Protein AF-A0A973PUQ8-F1 (afdb_monomer_lite)

Sequence (226 aa):
MTGQEMAELQPLTTFVVDVRPQVRRTTFDVRPAPAAPPVAQLVKHRPLNRPASYELFTGPGLAVPAGRLSESGALDADGRPVGVVNLTGGKYEDARVNPLNGAFHTYTESNPTRWHVVQPGLPRLAGRPASRASRMAYNKVTDVLGKVGYDIKGTWLGAMAFTYGAPGCDGFTVSLGRRGRFDVTVHDSRVDRRLVLACVTAVAHTELDSIRAEGVSMLTFGGGRR

Foldseek 3Di:
DPPDFCVVPLPQQKWKWAWDFDQQKIKTFIGSDPPGHGQKMWIDRGGLQDFAKTFIFGDDVSPHTQWIAALFATAGPVRHGQWTKQAAPDDRVQQDQDPVGRHRDDDQDLQQQRMWIDGPPDPIWGKDWDDPLSCVQDDPVCVVCVVVPDRPNQVRPDWTKIATADVVARAWMWIQDPNLMIIIGGPGSPDGVRSVVSNSSNNCNSPVVSNVVVVVVVVVVVPDDD

pLDDT: mean 80.98, std 17.79, range [33.38, 98.5]

Structure (mmCIF, N/CA/C/O backbone):
data_AF-A0A973PUQ8-F1
#
_entry.id   AF-A0A973PUQ8-F1
#
loop_
_atom_site.group_PDB
_atom_site.id
_atom_site.type_symbol
_atom_site.label_atom_id
_atom_site.label_alt_id
_atom_site.label_comp_id
_atom_site.label_asym_id
_atom_site.label_entity_id
_atom_site.label_seq_id
_atom_site.pdbx_PDB_ins_code
_atom_site.Cartn_x
_atom_site.Cartn_y
_atom_site.Cartn_z
_atom_site.occupancy
_atom_site.B_iso_or_equiv
_atom_site.auth_seq_id
_atom_site.auth_comp_id
_atom_site.auth_asym_id
_atom_site.auth_atom_id
_atom_site.pdbx_PDB_model_num
ATOM 1 N N . MET A 1 1 ? -13.002 -5.382 22.138 1.00 42.53 1 MET A N 1
ATOM 2 C CA . MET A 1 1 ? -13.458 -4.074 21.616 1.00 42.53 1 MET A CA 1
ATOM 3 C C . MET A 1 1 ? -12.934 -3.898 20.185 1.00 42.53 1 MET A C 1
ATOM 5 O O . MET A 1 1 ? -12.059 -3.087 19.961 1.00 42.53 1 MET A O 1
ATOM 9 N N . THR A 1 2 ? -13.411 -4.682 19.213 1.00 47.00 2 THR A N 1
ATOM 10 C CA . THR A 1 2 ? -12.632 -5.023 17.995 1.00 47.00 2 THR A CA 1
ATOM 11 C C . THR A 1 2 ? -13.131 -4.420 16.667 1.00 47.00 2 THR A C 1
ATOM 13 O O . THR A 1 2 ? -12.675 -4.832 15.609 1.00 47.00 2 THR A O 1
ATOM 16 N N . GLY A 1 3 ? -14.066 -3.460 16.677 1.00 52.94 3 GLY A N 1
ATOM 17 C CA . GLY A 1 3 ? -14.721 -2.985 15.440 1.00 52.94 3 GLY A CA 1
ATOM 18 C C . GLY A 1 3 ? -14.447 -1.540 15.005 1.00 52.94 3 GLY A C 1
ATOM 19 O O . GLY A 1 3 ? -14.652 -1.220 13.838 1.00 52.94 3 GLY A O 1
ATOM 20 N N . GLN A 1 4 ? -14.014 -0.652 15.906 1.00 59.06 4 GLN A N 1
ATOM 21 C CA . GLN A 1 4 ? -13.949 0.790 15.603 1.00 59.06 4 GLN A CA 1
ATOM 22 C C . GLN A 1 4 ? -12.630 1.249 14.969 1.00 59.06 4 GLN A C 1
ATOM 24 O O . GLN A 1 4 ? -12.613 2.269 14.290 1.00 59.06 4 GLN A O 1
ATOM 29 N N . GLU A 1 5 ? -11.540 0.500 15.129 1.00 68.88 5 GLU A N 1
ATOM 30 C CA . GLU A 1 5 ? -10.191 0.964 14.761 1.00 68.88 5 GLU A CA 1
ATOM 31 C C . GLU A 1 5 ? -9.986 1.110 13.244 1.00 68.88 5 GLU A C 1
ATOM 33 O O . GLU A 1 5 ? -9.241 1.972 12.788 1.00 68.88 5 GLU A O 1
ATOM 38 N N . MET A 1 6 ? -10.683 0.306 12.440 1.00 81.88 6 MET A N 1
ATOM 39 C CA . MET A 1 6 ? -10.568 0.300 10.974 1.00 81.88 6 MET A CA 1
ATOM 40 C C . MET A 1 6 ? -11.810 0.861 10.268 1.00 81.88 6 MET A C 1
ATOM 42 O O . MET A 1 6 ? -11.897 0.788 9.040 1.00 81.88 6 MET A O 1
ATOM 46 N N . ALA A 1 7 ? -12.763 1.422 11.022 1.00 77.88 7 ALA A N 1
ATOM 47 C CA . ALA A 1 7 ? -14.090 1.792 10.526 1.00 77.88 7 ALA A CA 1
ATOM 48 C C . ALA A 1 7 ? -14.054 2.837 9.398 1.00 77.88 7 ALA A C 1
ATOM 50 O O . ALA A 1 7 ? -14.888 2.791 8.501 1.00 77.88 7 ALA A O 1
ATOM 51 N N . GLU A 1 8 ? -13.072 3.740 9.407 1.00 82.06 8 GLU A N 1
ATOM 52 C CA . GLU A 1 8 ? -12.936 4.784 8.381 1.00 82.06 8 GLU A CA 1
ATOM 53 C C . GLU A 1 8 ? -12.045 4.363 7.207 1.00 82.06 8 GLU A C 1
ATOM 55 O O . GLU A 1 8 ? -12.265 4.788 6.075 1.00 82.06 8 GLU A O 1
ATOM 60 N N . LEU A 1 9 ? -11.043 3.516 7.457 1.00 89.62 9 LEU A N 1
ATOM 61 C CA . LEU A 1 9 ? -10.050 3.138 6.453 1.00 89.62 9 LEU A CA 1
ATOM 62 C C . LEU A 1 9 ? -10.523 1.962 5.590 1.00 89.62 9 LEU A C 1
ATOM 64 O O . LEU A 1 9 ? -10.351 1.982 4.372 1.00 89.62 9 LEU A O 1
ATOM 68 N N . GLN A 1 10 ? -11.124 0.936 6.196 1.00 93.38 10 GLN A N 1
ATOM 69 C CA . GLN A 1 10 ? -11.502 -0.283 5.480 1.00 93.38 10 GLN A CA 1
ATOM 70 C C . GLN A 1 10 ? -12.558 -0.066 4.377 1.00 93.38 10 GLN A C 1
ATOM 72 O O . GLN A 1 10 ? -12.448 -0.718 3.339 1.00 93.38 10 GLN A O 1
ATOM 77 N N . PRO A 1 11 ? -13.544 0.842 4.517 1.00 94.56 11 PRO A N 1
ATOM 78 C CA . PRO A 1 11 ? -14.514 1.100 3.452 1.00 94.56 11 PRO A CA 1
ATOM 79 C C . PRO A 1 11 ? -13.944 1.831 2.228 1.00 94.56 11 PRO A C 1
ATOM 81 O O . PRO A 1 11 ? -14.594 1.847 1.184 1.00 94.56 11 PRO A O 1
ATOM 84 N N . LEU A 1 12 ? -12.753 2.442 2.315 1.00 96.06 12 LEU A N 1
ATOM 85 C CA . LEU A 1 12 ? -12.206 3.237 1.212 1.00 96.06 12 LEU A CA 1
ATOM 86 C C . LEU A 1 12 ? -11.877 2.353 0.011 1.00 96.06 12 LEU A C 1
ATOM 88 O O . LEU A 1 12 ? -10.990 1.499 0.074 1.00 96.06 12 LEU A O 1
ATOM 92 N N . THR A 1 13 ? -12.571 2.557 -1.103 1.00 97.44 13 THR A N 1
ATOM 93 C CA . THR A 1 13 ? -12.280 1.898 -2.386 1.00 97.44 13 THR A CA 1
ATOM 94 C C . THR A 1 13 ? -11.336 2.719 -3.249 1.00 97.44 13 THR A C 1
ATOM 96 O O . THR A 1 13 ? -10.569 2.145 -4.007 1.00 97.44 13 THR A O 1
ATOM 99 N N . THR A 1 14 ? -11.317 4.038 -3.084 1.00 97.88 14 THR A N 1
ATOM 100 C CA . THR A 1 14 ? -10.355 4.932 -3.733 1.00 97.88 14 THR A CA 1
ATOM 101 C C . THR A 1 14 ? -9.821 5.906 -2.700 1.00 97.88 14 THR A C 1
ATOM 103 O O . THR A 1 14 ? -10.593 6.472 -1.928 1.00 97.88 14 THR A O 1
ATOM 106 N N . PHE A 1 15 ? -8.505 6.081 -2.659 1.00 98.12 15 PHE A N 1
ATOM 107 C CA . PHE A 1 15 ? -7.857 7.005 -1.735 1.00 98.12 15 PHE A CA 1
ATOM 108 C C . PHE A 1 15 ? -6.471 7.411 -2.231 1.00 98.12 15 PHE A C 1
ATOM 110 O O . PHE A 1 15 ? -5.885 6.791 -3.118 1.00 98.12 15 PHE A O 1
ATOM 117 N N . VAL A 1 16 ? -5.948 8.471 -1.630 1.00 97.38 16 VAL A N 1
ATOM 118 C CA . VAL A 1 16 ? -4.630 9.031 -1.909 1.00 97.38 16 VAL A CA 1
ATOM 119 C C . VAL A 1 16 ? -3.735 8.818 -0.700 1.00 97.38 16 VAL A C 1
ATOM 121 O O . VAL A 1 16 ? -4.177 8.978 0.438 1.00 97.38 16 VAL A O 1
ATOM 124 N N . VAL A 1 17 ? -2.468 8.498 -0.941 1.00 97.69 17 VAL A N 1
ATOM 125 C CA . VAL A 1 17 ? -1.437 8.418 0.091 1.00 97.69 17 VAL A CA 1
ATOM 126 C C . VAL A 1 17 ? -0.327 9.411 -0.237 1.00 97.69 17 VAL A C 1
ATOM 128 O O . VAL A 1 17 ? 0.398 9.247 -1.216 1.00 97.69 17 VAL A O 1
ATOM 131 N N . ASP A 1 18 ? -0.191 10.460 0.571 1.00 95.62 18 ASP A N 1
ATOM 132 C CA . ASP A 1 18 ? 0.875 11.455 0.425 1.00 95.62 18 ASP A CA 1
ATOM 133 C C . ASP A 1 18 ? 2.067 11.073 1.323 1.00 95.62 18 ASP A C 1
ATOM 135 O O . ASP A 1 18 ? 1.935 11.028 2.550 1.00 95.62 18 ASP A O 1
ATOM 139 N N . VAL A 1 19 ? 3.247 10.832 0.739 1.00 94.31 19 VAL A N 1
ATOM 140 C CA . VAL A 1 19 ? 4.472 10.540 1.504 1.00 94.31 19 VAL A CA 1
ATOM 141 C C . VAL A 1 19 ? 5.169 11.832 1.909 1.00 94.31 19 VAL A C 1
ATOM 143 O O . VAL A 1 19 ? 5.521 12.670 1.078 1.00 94.31 19 VAL A O 1
ATOM 146 N N . ARG A 1 20 ? 5.423 11.981 3.209 1.00 92.38 20 ARG A N 1
ATOM 147 C CA . ARG A 1 20 ? 6.100 13.134 3.809 1.00 92.38 20 ARG A CA 1
ATOM 148 C C . ARG A 1 20 ? 7.385 12.678 4.498 1.00 92.38 20 ARG A C 1
ATOM 150 O O . ARG A 1 20 ? 7.392 12.378 5.696 1.00 92.38 20 ARG A O 1
ATOM 157 N N . PRO A 1 21 ? 8.492 12.596 3.749 1.00 85.88 21 PRO A N 1
ATOM 158 C CA . PRO A 1 21 ? 9.781 12.250 4.318 1.00 85.88 21 PRO A CA 1
ATOM 159 C C . PRO A 1 21 ? 10.380 13.450 5.063 1.00 85.88 21 PRO A C 1
ATOM 161 O O . PRO A 1 21 ? 10.489 14.547 4.521 1.00 85.88 21 PRO A O 1
ATOM 164 N N . GLN A 1 22 ? 10.826 13.224 6.292 1.00 87.56 22 GLN A N 1
ATOM 165 C CA . GLN A 1 22 ? 11.557 14.173 7.131 1.00 87.56 22 GLN A CA 1
ATOM 166 C C . GLN A 1 22 ? 12.895 13.547 7.555 1.00 87.56 22 GLN A C 1
ATOM 168 O O . GLN A 1 22 ? 13.106 12.339 7.439 1.00 87.56 22 GLN A O 1
ATOM 173 N N . VAL A 1 23 ? 13.813 14.359 8.084 1.00 83.31 23 VAL A N 1
ATOM 174 C CA . VAL A 1 23 ? 15.182 13.920 8.428 1.00 83.31 23 VAL A CA 1
ATOM 175 C C . VAL A 1 23 ? 15.204 12.775 9.447 1.00 83.31 23 VAL A C 1
ATOM 177 O O . VAL A 1 23 ? 16.102 11.942 9.416 1.00 83.31 23 VAL A O 1
ATOM 180 N N . ARG A 1 24 ? 14.231 12.718 10.361 1.00 90.38 24 ARG A N 1
ATOM 181 C CA . ARG A 1 24 ? 14.173 11.707 11.435 1.00 90.38 24 ARG A CA 1
ATOM 182 C C . ARG A 1 24 ? 12.874 10.910 11.463 1.00 90.38 24 ARG A C 1
ATOM 184 O O . ARG A 1 24 ? 12.700 10.063 12.329 1.00 90.38 24 ARG A O 1
ATOM 191 N N . ARG A 1 25 ? 11.955 11.188 10.544 1.00 91.81 25 ARG A N 1
ATOM 192 C CA . ARG A 1 25 ? 10.604 10.633 10.549 1.00 91.81 25 ARG A CA 1
ATOM 193 C C . ARG A 1 25 ? 10.094 10.545 9.124 1.00 91.81 25 ARG A C 1
ATOM 195 O O . ARG A 1 25 ? 10.385 11.414 8.314 1.00 91.81 25 ARG A O 1
ATOM 202 N N . THR A 1 26 ? 9.301 9.536 8.826 1.00 94.31 26 THR A N 1
ATOM 203 C CA . THR A 1 26 ? 8.551 9.458 7.575 1.00 94.31 26 THR A CA 1
ATOM 204 C C . THR A 1 26 ? 7.092 9.260 7.924 1.00 94.31 26 THR A C 1
ATOM 206 O O . THR A 1 26 ? 6.779 8.391 8.741 1.00 94.31 26 THR A O 1
ATOM 209 N N . THR A 1 27 ? 6.208 10.062 7.335 1.00 96.31 27 THR A N 1
ATOM 210 C CA . THR A 1 27 ? 4.764 9.848 7.461 1.00 96.31 27 THR A CA 1
ATOM 211 C C . THR A 1 27 ? 4.117 9.599 6.112 1.00 96.31 27 THR A C 1
ATOM 213 O O . THR A 1 27 ? 4.616 10.048 5.079 1.00 96.31 27 THR A O 1
ATOM 216 N N . PHE A 1 28 ? 3.022 8.847 6.130 1.00 97.38 28 PHE A N 1
ATOM 217 C CA . PHE A 1 28 ? 2.159 8.634 4.976 1.00 97.38 28 PHE A CA 1
ATOM 218 C C . PHE A 1 28 ? 0.758 9.055 5.397 1.00 97.38 28 PHE A C 1
ATOM 220 O O . PHE A 1 28 ? 0.182 8.438 6.293 1.00 97.38 28 PHE A O 1
ATOM 227 N N . ASP A 1 29 ? 0.233 10.106 4.781 1.00 97.31 29 ASP A N 1
ATOM 228 C CA . ASP A 1 29 ? -1.105 10.610 5.080 1.00 97.31 29 ASP A CA 1
ATOM 229 C C . ASP A 1 29 ? -2.100 9.976 4.105 1.00 97.31 29 ASP A C 1
ATOM 231 O O . ASP A 1 29 ? -1.984 10.175 2.895 1.00 97.31 29 ASP A O 1
ATOM 235 N N . VAL A 1 30 ? -3.072 9.223 4.623 1.00 97.81 30 VAL A N 1
ATOM 236 C CA . VAL A 1 30 ? -4.102 8.537 3.831 1.00 97.81 30 VAL A CA 1
ATOM 237 C C . VAL A 1 30 ? -5.363 9.386 3.804 1.00 97.81 30 VAL A C 1
ATOM 239 O O . VAL A 1 30 ? -5.953 9.666 4.848 1.00 97.81 30 VAL A O 1
ATOM 242 N N . ARG A 1 31 ? -5.791 9.796 2.612 1.00 97.00 31 ARG A N 1
ATOM 243 C CA . ARG A 1 31 ? -6.936 10.688 2.405 1.00 97.00 31 ARG A CA 1
ATOM 244 C C . ARG A 1 31 ? -7.949 10.061 1.455 1.00 97.00 31 ARG A C 1
ATOM 246 O O . ARG A 1 31 ? -7.541 9.567 0.407 1.00 97.00 31 ARG A O 1
ATOM 253 N N . PRO A 1 32 ? -9.259 10.161 1.727 1.00 96.44 32 PRO A N 1
ATOM 254 C CA . PRO A 1 32 ? -10.281 9.664 0.804 1.00 96.44 32 PRO A CA 1
ATOM 255 C C . PRO A 1 32 ? -10.293 10.440 -0.525 1.00 96.44 32 PRO A C 1
ATOM 257 O O . PRO A 1 32 ? -10.695 9.911 -1.554 1.00 96.44 32 PRO A O 1
ATOM 260 N N . ALA A 1 33 ? -9.817 11.688 -0.522 1.00 94.06 33 ALA A N 1
ATOM 261 C CA . ALA A 1 33 ? -9.656 12.515 -1.713 1.00 94.06 33 ALA A CA 1
ATOM 262 C C . ALA A 1 33 ? -8.472 13.488 -1.543 1.00 94.06 33 ALA A C 1
ATOM 264 O O . ALA A 1 33 ? -8.126 13.822 -0.408 1.00 94.06 33 ALA A O 1
ATOM 265 N N . PRO A 1 34 ? -7.873 14.017 -2.630 1.00 90.81 34 PRO A N 1
ATOM 266 C CA . PRO A 1 34 ? -6.690 14.882 -2.550 1.00 90.81 34 PRO A CA 1
ATOM 267 C C . PRO A 1 34 ? -6.819 16.093 -1.610 1.00 90.81 34 PRO A C 1
ATOM 269 O O . PRO A 1 34 ? -5.839 16.471 -0.964 1.00 90.81 34 PRO A O 1
ATOM 272 N N . ALA A 1 35 ? -8.012 16.695 -1.545 1.00 92.06 35 ALA A N 1
ATOM 273 C CA . ALA A 1 35 ? -8.310 17.878 -0.735 1.00 92.06 35 ALA A CA 1
ATOM 274 C C . ALA A 1 35 ? -8.913 17.555 0.646 1.00 92.06 35 ALA A C 1
ATOM 276 O O . ALA A 1 35 ? -9.119 18.464 1.446 1.00 92.06 35 ALA A O 1
ATOM 277 N N . ALA A 1 36 ? -9.211 16.285 0.929 1.00 94.56 36 ALA A N 1
ATOM 278 C CA . ALA A 1 36 ? -9.804 15.873 2.196 1.00 94.56 36 ALA A CA 1
ATOM 279 C C . ALA A 1 36 ? -8.749 15.803 3.319 1.00 94.56 36 ALA A C 1
ATOM 281 O O . ALA A 1 36 ? -7.566 15.570 3.042 1.00 94.56 36 ALA A O 1
ATOM 282 N N . PRO A 1 37 ? -9.149 15.965 4.593 1.00 95.06 37 PRO A N 1
ATOM 283 C CA . PRO A 1 37 ? -8.269 15.654 5.713 1.00 95.06 37 PRO A CA 1
ATOM 284 C C . PRO A 1 37 ? -7.882 14.162 5.716 1.00 95.06 37 PRO A C 1
ATOM 286 O O . PRO A 1 37 ? -8.612 13.329 5.168 1.00 95.06 37 PRO A O 1
ATOM 289 N N . PRO A 1 38 ? -6.723 13.803 6.300 1.00 96.62 38 PRO A N 1
ATOM 290 C CA . PRO A 1 38 ? -6.335 12.407 6.438 1.00 96.62 38 PRO A CA 1
ATOM 291 C C . PRO A 1 38 ? -7.252 11.676 7.422 1.00 96.62 38 PRO A C 1
ATOM 293 O O . PRO A 1 38 ? -7.553 12.196 8.492 1.00 96.62 38 PRO A O 1
ATOM 296 N N . VAL A 1 39 ? -7.648 10.460 7.054 1.00 96.38 39 VAL A N 1
ATOM 297 C CA . VAL A 1 39 ? -8.441 9.535 7.890 1.00 96.38 39 VAL A CA 1
ATOM 298 C C . VAL A 1 39 ? -7.576 8.431 8.498 1.00 96.38 39 VAL A C 1
ATOM 300 O O . VAL A 1 39 ? -7.965 7.763 9.452 1.00 96.38 39 VAL A O 1
ATOM 303 N N . ALA A 1 40 ? -6.370 8.250 7.957 1.00 97.50 40 ALA A N 1
ATOM 304 C CA . ALA A 1 40 ? -5.343 7.427 8.564 1.00 97.50 40 ALA A CA 1
ATOM 305 C C . ALA A 1 40 ? -3.956 8.034 8.335 1.00 97.50 40 ALA A C 1
ATOM 307 O O . ALA A 1 40 ? -3.727 8.760 7.362 1.00 97.50 40 ALA A O 1
ATOM 308 N N . GLN A 1 41 ? -3.015 7.719 9.218 1.00 97.50 41 GLN A N 1
ATOM 309 C CA . GLN A 1 41 ? -1.620 8.110 9.073 1.00 97.50 41 GLN A CA 1
ATOM 310 C C . GLN A 1 41 ? -0.700 6.964 9.467 1.00 97.50 41 GLN A C 1
ATOM 312 O O . GLN A 1 41 ? -0.856 6.358 10.525 1.00 97.50 41 GLN A O 1
ATOM 317 N N . LEU A 1 42 ? 0.301 6.712 8.626 1.00 97.31 42 LEU A N 1
ATOM 318 C CA . LEU A 1 42 ? 1.439 5.882 8.993 1.00 97.31 42 LEU A CA 1
ATOM 319 C C . LEU A 1 42 ? 2.558 6.751 9.534 1.00 97.31 42 LEU A C 1
ATOM 321 O O . LEU A 1 42 ? 2.890 7.782 8.942 1.00 97.31 42 LEU A O 1
ATOM 325 N N . VAL A 1 43 ? 3.193 6.298 10.608 1.00 96.50 43 VAL A N 1
ATOM 326 C CA . VAL A 1 43 ? 4.328 6.971 11.229 1.00 96.50 43 VAL A CA 1
ATOM 327 C C . VAL A 1 43 ? 5.489 6.003 11.378 1.00 96.50 43 VAL A C 1
ATOM 329 O O . VAL A 1 43 ? 5.383 4.978 12.035 1.00 96.50 43 VAL A O 1
ATOM 332 N N . LYS A 1 44 ? 6.634 6.365 10.800 1.00 93.94 44 LYS A N 1
ATOM 333 C CA . LYS A 1 44 ? 7.917 5.690 11.008 1.00 93.94 44 LYS A CA 1
ATOM 334 C C . LYS A 1 44 ? 8.892 6.679 11.614 1.00 93.94 44 LYS A C 1
ATOM 336 O O . LYS A 1 44 ? 9.204 7.700 11.002 1.00 93.94 44 LYS A O 1
ATOM 341 N N . HIS A 1 45 ? 9.418 6.380 12.798 1.00 92.31 45 HIS A N 1
ATOM 342 C CA . HIS A 1 45 ? 10.382 7.227 13.523 1.00 92.31 45 HIS A CA 1
ATOM 343 C C . HIS A 1 45 ? 11.813 7.141 12.960 1.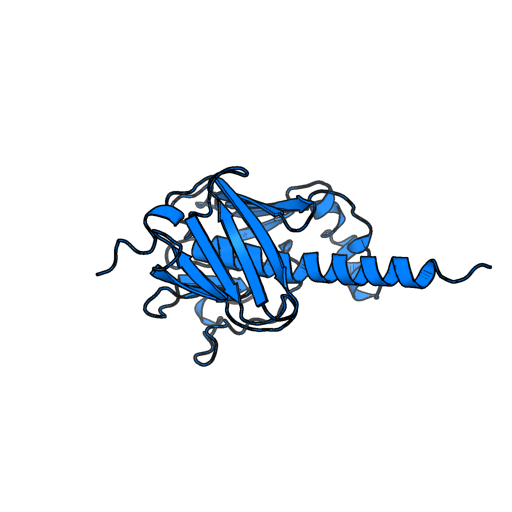00 92.31 45 HIS A C 1
ATOM 345 O O .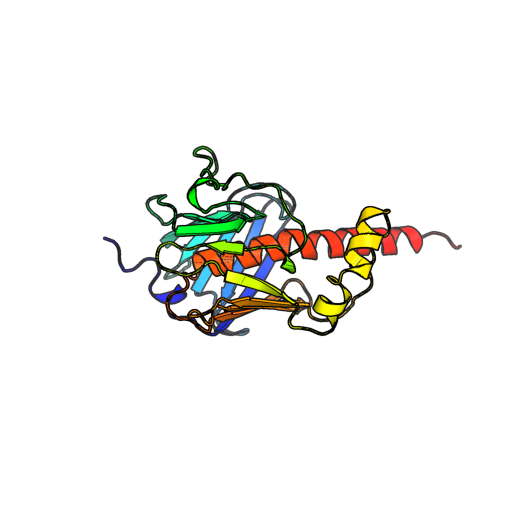 HIS A 1 45 ? 12.805 7.218 13.685 1.00 92.31 45 HIS A O 1
ATOM 351 N N . ARG A 1 46 ? 11.923 6.923 11.647 1.00 87.62 46 ARG A N 1
ATOM 352 C CA . ARG A 1 46 ? 13.164 6.816 10.886 1.00 87.62 46 ARG A CA 1
ATOM 353 C C . ARG A 1 46 ? 12.954 7.397 9.476 1.00 87.62 46 ARG A C 1
ATOM 355 O O . ARG A 1 46 ? 11.811 7.506 9.016 1.00 87.62 46 ARG A O 1
ATOM 362 N N . PRO A 1 47 ? 14.038 7.763 8.771 1.00 86.88 47 PRO A N 1
ATOM 363 C CA . PRO A 1 47 ? 13.981 8.060 7.340 1.00 86.88 47 PRO A CA 1
ATOM 364 C C . PRO A 1 47 ? 13.406 6.895 6.523 1.00 86.88 47 PRO A C 1
ATOM 366 O O . PRO A 1 47 ? 13.498 5.739 6.941 1.00 86.88 47 PRO A O 1
ATOM 369 N N . LEU A 1 48 ? 12.862 7.205 5.342 1.00 85.88 48 LEU A N 1
ATOM 370 C CA . LEU A 1 48 ? 12.228 6.237 4.437 1.00 85.88 48 LEU A CA 1
ATOM 371 C C . LEU A 1 48 ? 13.150 5.050 4.109 1.00 85.88 48 LEU A C 1
ATOM 373 O O . LEU A 1 48 ? 12.721 3.902 4.195 1.00 85.88 48 LEU A O 1
ATOM 377 N N . ASN A 1 49 ? 14.424 5.338 3.839 1.00 81.94 49 ASN A N 1
ATOM 378 C CA . ASN A 1 49 ? 15.445 4.368 3.438 1.00 81.94 49 ASN A CA 1
ATOM 379 C C . ASN A 1 49 ? 16.015 3.510 4.580 1.00 81.94 49 ASN A C 1
ATOM 381 O O . ASN A 1 49 ? 16.930 2.714 4.367 1.00 81.94 49 ASN A O 1
ATOM 385 N N . ARG A 1 50 ? 15.545 3.689 5.819 1.00 82.44 50 ARG A N 1
ATOM 386 C CA . ARG A 1 50 ? 16.009 2.901 6.968 1.00 82.44 50 ARG A CA 1
ATOM 387 C C . ARG A 1 50 ? 14.975 1.842 7.328 1.00 82.44 50 ARG A C 1
ATOM 389 O O . ARG A 1 50 ? 13.804 2.189 7.425 1.00 82.44 50 ARG A O 1
ATOM 396 N N . PRO A 1 51 ? 15.370 0.588 7.587 1.00 77.25 51 PRO A N 1
ATOM 397 C CA . PRO A 1 51 ? 14.424 -0.448 7.987 1.00 77.25 51 PRO A CA 1
ATOM 398 C C . PRO A 1 51 ? 13.827 -0.116 9.361 1.00 77.25 51 PRO A C 1
ATOM 400 O O . PRO A 1 51 ? 14.562 0.090 10.328 1.00 77.25 51 PRO A O 1
ATOM 403 N N . ALA A 1 52 ? 12.499 -0.026 9.433 1.00 82.75 52 ALA A N 1
ATOM 404 C CA . ALA A 1 52 ? 11.715 0.085 10.664 1.00 82.75 52 ALA A CA 1
ATOM 405 C C . ALA A 1 52 ? 10.227 -0.086 10.332 1.00 82.75 52 ALA A C 1
ATOM 407 O O . ALA A 1 52 ? 9.798 0.282 9.238 1.00 82.75 52 ALA A O 1
ATOM 408 N N . SER A 1 53 ? 9.448 -0.583 11.291 1.00 87.81 53 SER A N 1
ATOM 409 C CA . SER A 1 53 ? 7.993 -0.635 11.176 1.00 87.81 53 SER A CA 1
ATOM 410 C C . SER A 1 53 ? 7.372 0.765 11.185 1.00 87.81 53 SER A C 1
ATOM 412 O O . SER A 1 53 ? 7.899 1.707 11.783 1.00 87.81 53 SER A O 1
ATOM 414 N N . TYR A 1 54 ? 6.216 0.864 10.548 1.00 93.00 54 TYR A N 1
ATOM 415 C CA . TYR A 1 54 ? 5.282 1.969 10.625 1.00 93.00 54 TYR A CA 1
ATOM 416 C C . TYR A 1 54 ? 4.195 1.639 11.643 1.00 93.00 54 TYR A C 1
ATOM 418 O O . TYR A 1 54 ? 3.657 0.531 11.650 1.00 93.00 54 TYR A O 1
ATOM 426 N N . GLU A 1 55 ? 3.835 2.615 12.456 1.00 95.44 55 GLU A N 1
ATOM 427 C CA . GLU A 1 55 ? 2.629 2.586 13.276 1.00 95.44 55 GLU A CA 1
ATOM 428 C C . GLU A 1 55 ? 1.483 3.206 12.479 1.00 95.44 55 GLU A C 1
ATOM 430 O O . GLU A 1 55 ? 1.665 4.251 11.849 1.00 95.44 55 GLU A O 1
ATOM 435 N N . LEU A 1 56 ? 0.328 2.544 12.463 1.00 96.25 56 LEU A N 1
ATOM 436 C CA . LEU A 1 56 ? -0.875 3.027 11.798 1.00 96.25 56 LEU A CA 1
ATOM 437 C C . LEU A 1 56 ? -1.817 3.636 12.829 1.00 96.25 56 LEU A C 1
ATOM 439 O O . LEU A 1 56 ? -2.206 2.965 13.784 1.00 96.25 56 LEU A O 1
ATOM 443 N N . PHE A 1 57 ? -2.238 4.869 12.573 1.00 96.44 57 PHE A N 1
ATOM 444 C CA . PHE A 1 57 ? -3.219 5.582 13.378 1.00 96.44 57 PHE A CA 1
ATOM 445 C C . PHE A 1 57 ? -4.447 5.969 12.551 1.00 96.44 57 PHE A C 1
ATOM 447 O O . PHE A 1 57 ? -4.314 6.318 11.375 1.00 96.44 57 PHE A O 1
ATOM 454 N N . THR A 1 58 ? -5.627 5.929 13.167 1.00 95.56 58 THR A N 1
ATOM 455 C CA . THR A 1 58 ? -6.939 6.258 12.583 1.00 95.56 58 THR A CA 1
ATOM 456 C C . THR A 1 58 ? -7.800 7.058 13.571 1.00 95.56 58 THR A C 1
ATOM 458 O O . THR A 1 58 ? -7.369 7.390 14.683 1.00 95.56 58 THR A O 1
ATOM 461 N N . GLY A 1 59 ? -9.027 7.387 13.156 1.00 90.44 59 GLY A N 1
ATOM 462 C CA . GLY A 1 59 ? -10.040 8.021 13.994 1.00 90.44 59 GLY A CA 1
ATOM 463 C C . GLY A 1 59 ? -9.807 9.520 14.211 1.00 90.44 59 GLY A C 1
ATOM 464 O O . GLY A 1 59 ? -8.893 10.112 13.624 1.00 90.44 59 GLY A O 1
ATOM 465 N N . PRO A 1 60 ? -10.624 10.162 15.067 1.00 87.50 60 PRO A N 1
ATOM 466 C CA . PRO A 1 60 ? -10.548 11.598 15.312 1.00 87.50 60 PRO A CA 1
ATOM 467 C C . PRO A 1 60 ? -9.147 12.028 15.751 1.00 87.50 60 PRO A C 1
ATOM 469 O O . PRO A 1 60 ? -8.593 11.514 16.721 1.00 87.50 60 PRO A O 1
ATOM 472 N N . GLY A 1 61 ? -8.561 12.970 15.010 1.00 91.38 61 GLY A N 1
ATOM 4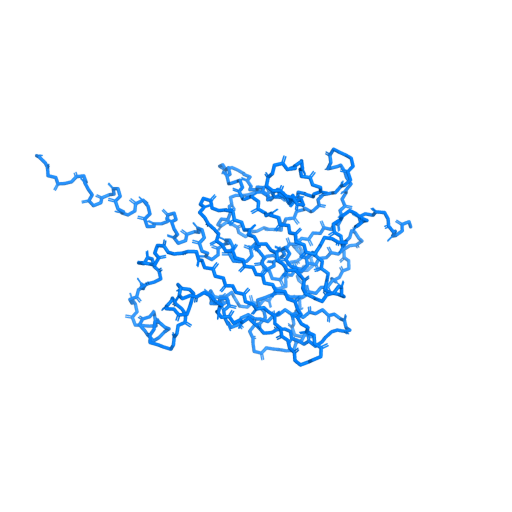73 C CA . GLY A 1 61 ? -7.211 13.464 15.279 1.00 91.38 61 GLY A CA 1
ATOM 474 C C . GLY A 1 61 ? -6.092 12.439 15.064 1.00 91.38 61 GLY A C 1
ATOM 475 O O . GLY A 1 61 ? -4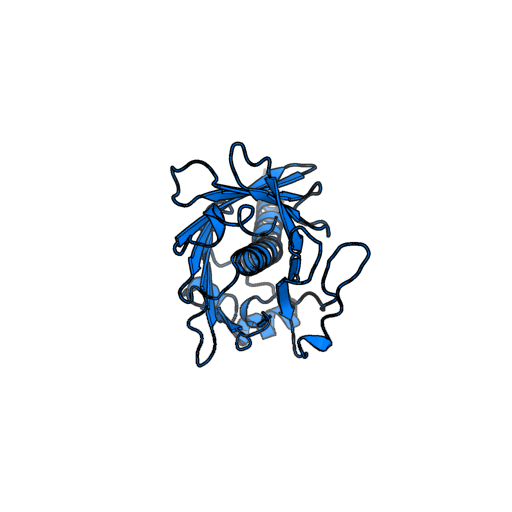.968 12.718 15.470 1.00 91.38 61 GLY A O 1
ATOM 476 N N . LEU A 1 62 ? -6.372 11.293 14.426 1.00 94.50 62 LEU A N 1
ATOM 477 C CA . LEU A 1 62 ? -5.409 10.210 14.193 1.00 94.50 62 LEU A CA 1
ATOM 478 C C . LEU A 1 62 ? -4.793 9.693 15.502 1.00 94.50 62 LEU A C 1
ATOM 480 O O . LEU A 1 62 ? -3.585 9.486 15.597 1.00 94.50 62 LEU A O 1
ATOM 484 N N . ALA A 1 63 ? -5.624 9.542 16.533 1.00 93.06 63 ALA A N 1
ATOM 485 C CA . ALA A 1 63 ? -5.183 9.176 17.877 1.00 93.06 63 ALA A CA 1
ATOM 486 C C . ALA A 1 63 ? -5.349 7.683 18.199 1.00 93.06 63 ALA A C 1
ATOM 488 O O . ALA A 1 63 ? -4.816 7.219 19.205 1.00 93.06 63 ALA A O 1
ATOM 489 N N . VAL A 1 64 ? -6.086 6.928 17.379 1.00 93.75 64 VAL A N 1
ATOM 490 C CA . VAL A 1 64 ? -6.396 5.518 17.646 1.00 93.75 64 VAL A CA 1
ATOM 491 C C . VAL A 1 64 ? -5.384 4.628 16.924 1.00 93.75 64 VAL A C 1
ATOM 493 O O . VAL A 1 64 ? -5.325 4.673 15.696 1.00 93.75 64 VAL A O 1
ATOM 496 N N . PRO A 1 65 ? -4.583 3.812 17.631 1.00 93.69 65 PRO A N 1
ATOM 497 C CA . PRO A 1 65 ? -3.730 2.819 16.989 1.00 93.69 65 PRO A CA 1
ATOM 498 C C . PRO A 1 65 ? -4.586 1.770 16.270 1.00 93.69 65 PRO A C 1
ATOM 500 O O . PRO A 1 65 ? -5.495 1.202 16.864 1.00 93.69 65 PRO A O 1
ATOM 503 N N . ALA A 1 66 ? -4.287 1.493 15.003 1.00 94.19 66 ALA A N 1
ATOM 504 C CA . ALA A 1 66 ? -5.028 0.526 14.181 1.00 94.19 66 ALA A CA 1
ATOM 505 C C . ALA A 1 66 ? -4.146 -0.606 13.622 1.00 94.19 66 ALA A C 1
ATOM 507 O O . ALA A 1 66 ? -4.591 -1.442 12.826 1.00 94.19 66 ALA A O 1
ATOM 508 N N . GLY A 1 67 ? -2.878 -0.639 14.036 1.00 93.12 67 GLY A N 1
ATOM 509 C CA . GLY A 1 67 ? -1.946 -1.715 13.734 1.00 93.12 67 GLY A CA 1
ATOM 510 C C . GLY A 1 67 ? -0.530 -1.231 13.467 1.00 93.12 67 GLY A C 1
ATOM 511 O O . GLY A 1 67 ? -0.170 -0.073 13.693 1.00 93.12 67 GLY A O 1
ATOM 512 N N . ARG A 1 68 ? 0.291 -2.149 12.967 1.00 92.88 68 ARG A N 1
ATOM 513 C CA . ARG A 1 68 ? 1.668 -1.882 12.546 1.00 92.88 68 ARG A CA 1
ATOM 514 C C . ARG A 1 68 ? 1.898 -2.495 11.181 1.00 92.88 68 ARG A C 1
ATOM 516 O O . ARG A 1 68 ? 1.354 -3.551 10.881 1.00 92.88 68 ARG A O 1
ATOM 523 N N . LEU A 1 69 ? 2.717 -1.868 10.355 1.00 90.94 69 LEU A N 1
ATOM 524 C CA . LEU A 1 69 ? 3.087 -2.436 9.064 1.00 90.94 69 LEU A CA 1
ATOM 525 C C . LEU A 1 69 ? 4.556 -2.215 8.745 1.00 90.94 69 LEU A C 1
ATOM 527 O O . LEU A 1 69 ? 5.227 -1.373 9.331 1.00 90.94 69 LEU A O 1
ATOM 531 N N . SER A 1 70 ? 5.061 -2.986 7.803 1.00 87.69 70 SER A N 1
ATOM 532 C CA . SER A 1 70 ? 6.386 -2.836 7.214 1.00 87.69 70 SER A CA 1
ATOM 533 C C . SER A 1 70 ? 6.269 -3.021 5.707 1.00 87.69 70 SER A C 1
ATOM 535 O O . SER A 1 70 ? 5.200 -3.338 5.188 1.00 87.69 70 SER A O 1
ATOM 537 N N . GLU A 1 71 ? 7.375 -2.856 4.997 1.00 85.56 71 GLU A N 1
ATOM 538 C CA . GLU A 1 71 ? 7.462 -3.114 3.562 1.00 85.56 71 GLU A CA 1
ATOM 539 C C . GLU A 1 71 ? 7.196 -4.598 3.210 1.00 85.56 71 GLU A C 1
ATOM 541 O O . GLU A 1 71 ? 7.030 -4.936 2.039 1.00 85.56 71 GLU A O 1
ATOM 546 N N . SER A 1 72 ? 7.134 -5.495 4.203 1.00 83.56 72 SER A N 1
ATOM 547 C CA . SER A 1 72 ? 6.879 -6.926 4.009 1.00 83.56 72 SER A CA 1
ATOM 548 C C . SER A 1 72 ? 5.549 -7.433 4.574 1.00 83.56 72 SER A C 1
ATOM 550 O O . SER A 1 72 ? 5.248 -8.617 4.444 1.00 83.56 72 SER A O 1
ATOM 552 N N . GLY A 1 73 ? 4.703 -6.579 5.157 1.00 87.75 73 GLY A N 1
ATOM 553 C CA . GLY A 1 73 ? 3.358 -6.987 5.584 1.00 87.75 73 GLY A CA 1
ATOM 554 C C . GLY A 1 73 ? 2.759 -6.131 6.693 1.00 87.75 73 GLY A C 1
ATOM 555 O O . GLY A 1 73 ? 3.267 -5.054 7.003 1.00 87.75 73 GLY A O 1
ATOM 556 N N . ALA A 1 74 ? 1.666 -6.612 7.289 1.00 90.25 74 ALA A N 1
ATOM 557 C CA . ALA A 1 74 ? 0.914 -5.877 8.305 1.00 90.25 74 ALA A CA 1
ATOM 558 C C . ALA A 1 74 ? 0.458 -6.749 9.485 1.00 90.25 74 ALA A C 1
ATOM 560 O O . ALA A 1 74 ? 0.177 -7.942 9.340 1.00 90.25 74 ALA A O 1
ATOM 561 N N . LEU A 1 75 ? 0.344 -6.103 10.643 1.00 89.88 75 LEU A N 1
ATOM 562 C CA . LEU A 1 75 ? -0.217 -6.600 11.892 1.00 89.88 75 LEU A CA 1
ATOM 563 C C . LEU A 1 75 ? -1.429 -5.741 12.287 1.00 89.88 75 LEU A C 1
ATOM 565 O O . LEU A 1 75 ? -1.445 -4.533 12.030 1.00 89.88 75 LEU A O 1
ATOM 569 N N . ASP A 1 76 ? -2.417 -6.346 12.941 1.00 91.06 76 ASP A N 1
ATOM 570 C CA . ASP A 1 76 ? -3.529 -5.623 13.558 1.00 91.06 76 ASP A CA 1
ATOM 571 C C . ASP A 1 76 ? -3.104 -4.918 14.863 1.00 91.06 76 ASP A C 1
ATOM 573 O O . ASP A 1 76 ? -1.931 -4.953 15.253 1.00 91.06 76 ASP A O 1
ATOM 577 N N . ALA A 1 77 ? -4.039 -4.220 15.516 1.00 90.81 77 ALA A N 1
ATOM 578 C CA . ALA A 1 77 ? -3.771 -3.499 16.762 1.00 90.81 77 ALA A CA 1
ATOM 579 C C . ALA A 1 77 ? -3.358 -4.429 17.918 1.00 90.81 77 ALA A C 1
ATOM 581 O O . ALA A 1 77 ? -2.538 -4.045 18.750 1.00 90.81 77 ALA A O 1
ATOM 582 N N . ASP A 1 78 ? -3.836 -5.677 17.909 1.00 88.50 78 ASP A N 1
ATOM 583 C CA . ASP A 1 78 ? -3.461 -6.722 18.867 1.00 88.50 78 ASP A CA 1
ATOM 584 C C . ASP A 1 78 ? -2.113 -7.388 18.515 1.00 88.50 78 ASP A C 1
ATOM 586 O O . ASP A 1 78 ? -1.638 -8.281 19.218 1.00 88.50 78 ASP A O 1
ATOM 590 N N . GLY A 1 79 ? -1.478 -6.976 17.413 1.00 85.81 79 GLY A N 1
ATOM 591 C CA . GLY A 1 79 ? -0.223 -7.537 16.925 1.00 85.81 79 GLY A CA 1
ATOM 592 C C . GLY A 1 79 ? -0.372 -8.863 16.178 1.00 85.81 79 GLY A C 1
ATOM 593 O O . GLY A 1 79 ? 0.641 -9.518 15.920 1.00 85.81 79 GLY A O 1
ATOM 594 N N . ARG A 1 80 ? -1.589 -9.274 15.807 1.00 87.44 80 ARG A N 1
ATOM 595 C CA . ARG A 1 80 ? -1.811 -10.482 15.006 1.00 87.44 80 ARG A CA 1
ATOM 596 C C . ARG A 1 80 ? -1.525 -10.212 13.527 1.00 87.44 80 ARG A C 1
ATOM 598 O O . ARG A 1 80 ? -1.859 -9.137 13.027 1.00 87.44 80 ARG A O 1
ATOM 605 N N . PRO A 1 81 ? -0.945 -11.174 12.792 1.00 85.94 81 PRO A N 1
ATOM 606 C CA . PRO A 1 81 ? -0.685 -11.011 11.367 1.00 85.94 81 PRO A CA 1
ATOM 607 C C . PRO A 1 81 ? -1.965 -10.842 10.550 1.00 85.94 81 PRO A C 1
ATOM 609 O O . PRO A 1 81 ? -2.848 -11.696 10.582 1.00 85.94 81 PRO A O 1
ATOM 612 N N . VAL A 1 82 ? -2.021 -9.765 9.768 1.00 89.56 82 VAL A N 1
ATOM 613 C CA . VAL A 1 82 ? -3.065 -9.529 8.758 1.00 89.56 82 VAL A CA 1
ATOM 614 C C . VAL A 1 82 ? -2.666 -10.176 7.433 1.00 89.56 82 VAL A C 1
ATOM 616 O O . VAL A 1 82 ? -3.510 -10.702 6.713 1.00 89.56 82 VAL A O 1
ATOM 619 N N . GLY A 1 83 ? -1.374 -10.150 7.104 1.00 87.94 83 GLY A N 1
ATOM 620 C CA . GLY A 1 83 ? -0.850 -10.737 5.878 1.00 87.94 83 GLY A CA 1
ATOM 621 C C . GLY A 1 83 ? 0.540 -10.227 5.503 1.00 87.94 83 GLY A C 1
ATOM 622 O O . GLY A 1 83 ? 1.144 -9.424 6.217 1.00 87.94 83 GLY A O 1
ATOM 623 N N . VAL A 1 84 ? 1.023 -10.690 4.351 1.00 87.25 84 VAL A N 1
ATOM 624 C CA . VAL A 1 84 ? 2.398 -10.508 3.860 1.00 87.25 84 VAL A CA 1
ATOM 625 C C . VAL A 1 84 ? 2.382 -9.770 2.522 1.00 87.25 84 VAL A C 1
ATOM 627 O O . VAL A 1 84 ? 1.504 -9.993 1.685 1.00 87.25 84 VAL A O 1
ATOM 630 N N . VAL A 1 85 ? 3.390 -8.932 2.303 1.00 86.88 85 VAL A N 1
ATOM 631 C CA . VAL A 1 85 ? 3.683 -8.209 1.059 1.00 86.88 85 VAL A CA 1
ATOM 632 C C . VAL A 1 85 ? 5.121 -8.520 0.634 1.00 86.88 85 VAL A C 1
ATOM 634 O O . VAL A 1 85 ? 5.938 -8.930 1.453 1.00 86.88 85 VAL A O 1
ATOM 637 N N . ASN A 1 86 ? 5.441 -8.333 -0.651 1.00 80.56 86 ASN A N 1
ATOM 638 C CA . ASN A 1 86 ? 6.787 -8.561 -1.188 1.00 80.56 86 ASN A CA 1
ATOM 639 C C . ASN A 1 86 ? 7.270 -10.014 -0.980 1.00 80.56 86 ASN A C 1
ATOM 641 O O . ASN A 1 86 ? 8.444 -10.294 -0.749 1.00 80.56 86 ASN A O 1
ATOM 645 N N . LEU A 1 87 ? 6.339 -10.971 -1.060 1.00 73.44 87 LEU A N 1
ATOM 646 C CA . LEU A 1 87 ? 6.680 -12.385 -0.965 1.00 73.44 87 LEU A CA 1
ATOM 647 C C . LEU A 1 87 ? 7.204 -12.899 -2.310 1.00 73.44 87 LEU A C 1
ATOM 649 O O . LEU A 1 87 ? 6.410 -13.100 -3.231 1.00 73.44 87 LEU A O 1
ATOM 653 N N . THR A 1 88 ? 8.502 -13.185 -2.426 1.00 65.94 88 THR A N 1
ATOM 654 C CA . THR A 1 88 ? 9.062 -13.882 -3.596 1.00 65.94 88 THR A CA 1
ATOM 655 C C . THR A 1 88 ? 9.075 -15.394 -3.395 1.00 65.94 88 THR A C 1
ATOM 657 O O . THR A 1 88 ? 9.563 -15.898 -2.392 1.00 65.94 88 THR A O 1
ATOM 660 N N . GLY A 1 89 ? 8.504 -16.141 -4.347 1.00 52.50 89 GLY A N 1
ATOM 661 C CA . GLY A 1 89 ? 8.730 -17.589 -4.500 1.00 52.50 89 GLY A CA 1
ATOM 662 C C . GLY A 1 89 ? 8.232 -18.558 -3.407 1.00 52.50 89 GLY A C 1
ATOM 663 O O . GLY A 1 89 ? 8.194 -19.749 -3.685 1.00 52.50 89 GLY A O 1
ATOM 664 N N . GLY A 1 90 ? 7.822 -18.106 -2.215 1.00 54.50 90 GLY A N 1
ATOM 665 C CA . GLY A 1 90 ? 7.472 -18.983 -1.076 1.00 54.50 90 GLY A CA 1
ATOM 666 C C . GLY A 1 90 ? 5.973 -19.190 -0.809 1.00 54.50 90 GLY A C 1
ATOM 667 O O . GLY A 1 90 ? 5.121 -18.619 -1.506 1.00 54.50 90 GLY A O 1
ATOM 668 N N . LYS A 1 91 ? 5.655 -19.999 0.216 1.00 57.19 91 LYS A N 1
ATOM 669 C CA . LYS A 1 91 ? 4.318 -20.128 0.829 1.00 57.19 91 LYS A CA 1
ATOM 670 C C . LYS A 1 91 ? 4.114 -19.045 1.896 1.00 57.19 91 LYS A C 1
ATOM 672 O O . LYS A 1 91 ? 5.074 -18.538 2.464 1.00 57.19 91 LYS A O 1
ATOM 677 N N . TYR A 1 92 ? 2.857 -18.720 2.208 1.00 57.31 92 TYR A N 1
ATOM 678 C CA . TYR A 1 92 ? 2.511 -17.808 3.313 1.00 57.31 92 TYR A CA 1
ATOM 679 C C . TYR A 1 92 ? 3.129 -18.241 4.650 1.00 57.31 92 TYR A C 1
ATOM 681 O O . TYR A 1 92 ? 3.611 -17.415 5.412 1.00 57.31 92 TYR A O 1
ATOM 689 N N . GLU A 1 93 ? 3.153 -19.551 4.894 1.00 61.66 93 GLU A N 1
ATOM 690 C CA . GLU A 1 93 ? 3.708 -20.183 6.096 1.00 61.66 93 GLU A CA 1
ATOM 691 C C . GLU A 1 93 ? 5.228 -19.990 6.223 1.00 61.66 93 GLU A C 1
ATOM 693 O O . GLU A 1 93 ? 5.762 -19.963 7.331 1.00 61.66 93 GLU A O 1
ATOM 698 N N . ASP A 1 94 ? 5.920 -19.807 5.093 1.00 55.00 94 ASP A N 1
ATOM 699 C CA . ASP A 1 94 ? 7.364 -19.568 5.058 1.00 55.00 94 ASP A CA 1
ATOM 700 C C . ASP A 1 94 ? 7.703 -18.108 5.394 1.00 55.00 94 ASP A C 1
ATOM 702 O O . ASP A 1 94 ? 8.825 -17.811 5.814 1.00 55.00 94 ASP A O 1
ATOM 706 N N . ALA A 1 95 ? 6.737 -17.192 5.249 1.00 56.88 95 ALA A N 1
ATOM 707 C CA . ALA A 1 95 ? 6.872 -15.792 5.625 1.00 56.88 95 ALA A CA 1
ATOM 708 C C . ALA A 1 95 ? 6.803 -15.662 7.155 1.00 56.88 95 ALA A C 1
ATOM 710 O O . ALA A 1 95 ? 5.800 -15.259 7.742 1.00 56.88 95 ALA A O 1
ATOM 711 N N . ARG A 1 96 ? 7.890 -16.045 7.829 1.00 55.31 96 ARG A N 1
ATOM 712 C CA . ARG A 1 96 ? 8.006 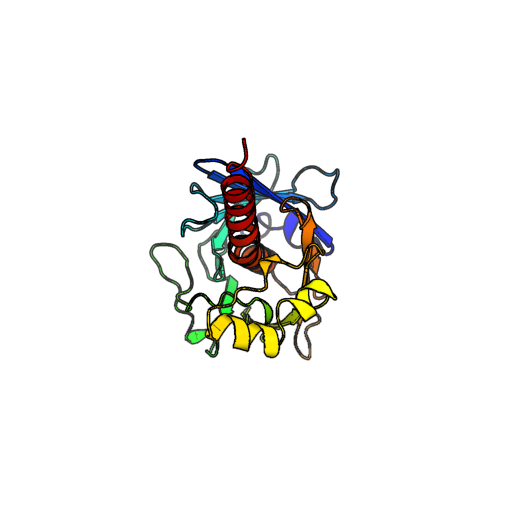-15.940 9.286 1.00 55.31 96 ARG A CA 1
ATOM 713 C C . ARG A 1 96 ? 7.892 -14.475 9.713 1.00 55.31 96 ARG A C 1
ATOM 715 O O . ARG A 1 96 ? 8.668 -13.629 9.261 1.00 55.31 96 ARG A O 1
ATOM 722 N N . VAL A 1 97 ? 6.958 -14.195 10.620 1.00 55.06 97 VAL A N 1
ATOM 723 C CA . VAL A 1 97 ? 6.860 -12.910 11.326 1.00 55.06 97 VAL A CA 1
ATOM 724 C C . VAL A 1 97 ? 8.078 -12.789 12.234 1.00 55.06 97 VAL A C 1
ATOM 726 O O . VAL A 1 97 ? 8.282 -13.636 13.103 1.00 55.06 97 VAL A O 1
ATOM 729 N N . ASN A 1 98 ? 8.898 -11.757 12.061 1.00 52.66 98 ASN A N 1
ATOM 730 C CA . ASN A 1 98 ? 9.927 -11.429 13.036 1.00 52.66 98 ASN A CA 1
ATOM 731 C C . ASN A 1 98 ? 9.248 -10.825 14.282 1.00 52.66 98 ASN A C 1
ATOM 733 O O . ASN A 1 98 ? 8.651 -9.747 14.189 1.00 52.66 98 ASN A O 1
ATOM 737 N N . PRO A 1 99 ? 9.343 -11.472 15.455 1.00 41.69 99 PRO A N 1
ATOM 738 C CA . PRO A 1 99 ? 8.665 -11.016 16.666 1.00 41.69 99 PRO A CA 1
ATOM 739 C C . PRO A 1 99 ? 9.241 -9.712 17.249 1.00 41.69 99 PRO A C 1
ATOM 741 O O . PRO A 1 99 ? 8.569 -9.065 18.046 1.00 41.69 99 PRO A O 1
ATOM 744 N N . LEU A 1 100 ? 10.453 -9.294 16.861 1.00 41.81 100 LEU A N 1
ATOM 745 C CA . LEU A 1 100 ? 11.122 -8.106 17.412 1.00 41.81 100 LEU A CA 1
ATOM 746 C C . LEU A 1 100 ? 10.729 -6.799 16.714 1.00 41.81 100 LEU A C 1
ATOM 748 O O . LEU A 1 100 ? 10.794 -5.737 17.326 1.00 41.81 100 LEU A O 1
ATOM 752 N N . ASN A 1 101 ? 10.340 -6.848 15.440 1.00 49.97 101 ASN A N 1
ATOM 753 C CA . ASN A 1 101 ? 10.006 -5.651 14.658 1.00 49.97 101 ASN A CA 1
ATOM 754 C C . ASN A 1 101 ? 8.732 -5.798 13.807 1.00 49.97 101 ASN A C 1
ATOM 756 O O . ASN A 1 101 ? 8.389 -4.872 13.075 1.00 49.97 101 ASN A O 1
ATOM 760 N N . GLY A 1 102 ? 8.040 -6.941 13.881 1.00 50.97 102 GLY A N 1
ATOM 761 C CA . GLY A 1 102 ? 6.850 -7.229 13.078 1.00 50.97 102 GLY A CA 1
ATOM 762 C C . GLY A 1 102 ? 7.123 -7.365 11.576 1.00 50.97 102 GLY A C 1
ATOM 763 O O . GLY A 1 102 ? 6.174 -7.425 10.798 1.00 50.97 102 GLY A O 1
ATOM 764 N N . ALA A 1 103 ? 8.392 -7.390 11.153 1.00 50.91 103 ALA A N 1
ATOM 765 C CA . ALA A 1 103 ? 8.766 -7.541 9.754 1.00 50.91 103 ALA A CA 1
ATOM 766 C C . ALA A 1 103 ? 8.655 -9.011 9.344 1.00 50.91 103 ALA A C 1
ATOM 768 O O . ALA A 1 103 ? 9.188 -9.897 10.007 1.00 50.91 103 ALA A O 1
ATOM 769 N N . PHE A 1 104 ? 8.006 -9.291 8.224 1.00 56.53 104 PHE A N 1
ATOM 770 C CA . PHE A 1 104 ? 8.023 -10.623 7.634 1.00 56.53 104 PHE A CA 1
ATOM 771 C C . PHE A 1 104 ? 9.386 -10.806 6.961 1.00 56.53 104 PHE A C 1
ATOM 773 O O . PHE A 1 104 ? 9.760 -10.005 6.099 1.00 56.53 104 PHE A O 1
ATOM 780 N N . HIS A 1 105 ? 10.171 -11.794 7.397 1.00 50.62 105 HIS A N 1
ATOM 781 C CA . HIS A 1 105 ? 11.482 -12.093 6.818 1.00 50.62 105 HIS A CA 1
ATOM 782 C C . HIS A 1 105 ? 11.302 -12.612 5.390 1.00 50.62 105 HIS A C 1
ATOM 784 O O . HIS A 1 105 ? 11.201 -13.814 5.171 1.00 50.62 105 HIS A O 1
ATOM 790 N N . THR A 1 106 ? 11.280 -11.714 4.410 1.00 52.22 106 THR A N 1
ATOM 791 C CA . THR A 1 106 ? 11.423 -12.101 3.008 1.00 52.22 106 THR A CA 1
ATOM 792 C C . THR A 1 106 ? 12.531 -11.274 2.383 1.00 52.22 106 THR A C 1
ATOM 794 O O . THR A 1 106 ? 12.639 -10.077 2.640 1.00 52.22 106 THR A O 1
ATOM 797 N N . TYR A 1 107 ? 13.380 -11.934 1.597 1.00 53.25 107 TYR A N 1
ATOM 798 C CA . TYR A 1 107 ? 14.364 -11.301 0.729 1.00 53.25 107 TYR A CA 1
ATOM 799 C C . TYR A 1 107 ? 13.721 -10.124 -0.012 1.00 53.25 107 TYR A C 1
ATOM 801 O O . TYR A 1 107 ? 12.701 -10.303 -0.680 1.00 53.25 107 TYR A O 1
ATOM 809 N N . THR A 1 108 ? 14.296 -8.931 0.142 1.00 57.88 108 THR A N 1
ATOM 810 C CA . THR A 1 108 ? 13.775 -7.692 -0.437 1.00 57.88 108 THR A CA 1
ATOM 811 C C . THR A 1 108 ? 13.929 -7.743 -1.954 1.00 57.88 108 THR A C 1
ATOM 813 O O . THR A 1 108 ? 14.964 -7.377 -2.505 1.00 57.88 108 THR A O 1
ATOM 816 N N . GLU A 1 109 ? 12.913 -8.238 -2.654 1.00 75.38 109 GLU A N 1
ATOM 817 C CA . GLU A 1 109 ? 12.827 -8.072 -4.099 1.00 75.38 109 GLU A CA 1
ATOM 818 C C . GLU A 1 109 ? 12.471 -6.614 -4.375 1.00 75.38 109 GLU A C 1
ATOM 820 O O . GLU A 1 109 ? 11.497 -6.085 -3.840 1.00 75.38 109 GLU A O 1
ATOM 825 N N . SER A 1 110 ? 13.287 -5.953 -5.189 1.00 76.44 110 SER A N 1
ATOM 826 C CA . SER A 1 110 ? 13.134 -4.542 -5.560 1.00 76.44 110 SER A CA 1
ATOM 827 C C . SER A 1 110 ? 12.323 -4.372 -6.847 1.00 76.44 110 SER A C 1
ATOM 829 O O . SER A 1 110 ? 12.301 -3.303 -7.458 1.00 76.44 110 SER A O 1
ATOM 831 N N . ASN A 1 111 ? 11.684 -5.442 -7.319 1.00 83.62 111 ASN A N 1
ATOM 832 C CA . ASN A 1 111 ? 10.792 -5.423 -8.462 1.00 83.62 111 ASN A CA 1
ATOM 833 C C . ASN A 1 111 ? 9.331 -5.642 -8.023 1.00 83.62 111 ASN A C 1
ATOM 835 O O . ASN A 1 111 ? 8.927 -6.794 -7.829 1.00 83.62 111 ASN A O 1
ATOM 839 N N . PRO A 1 112 ? 8.501 -4.578 -7.980 1.00 85.44 112 PRO A N 1
ATOM 840 C CA . PRO A 1 112 ? 7.087 -4.670 -7.618 1.00 85.44 112 PRO A CA 1
ATOM 841 C C . PRO A 1 112 ? 6.265 -5.673 -8.436 1.00 85.44 112 PRO A C 1
ATOM 843 O O . PRO A 1 112 ? 5.252 -6.183 -7.962 1.00 85.44 112 PRO A O 1
ATOM 846 N N . THR A 1 113 ? 6.703 -6.003 -9.655 1.00 86.06 113 THR A N 1
ATOM 847 C CA . THR A 1 113 ? 6.026 -6.975 -10.536 1.00 86.06 113 THR A CA 1
ATOM 848 C C . THR A 1 113 ? 6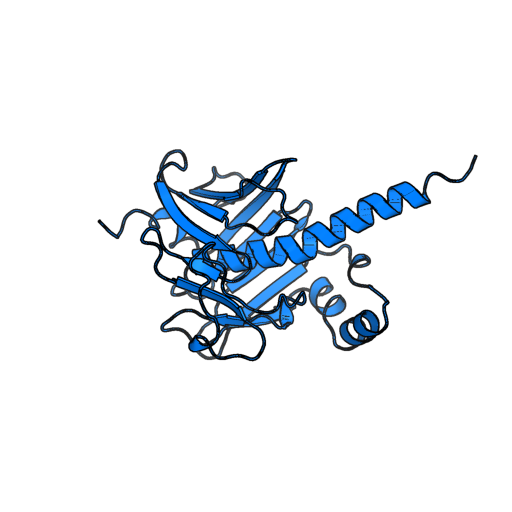.270 -8.436 -10.156 1.00 86.06 113 THR A C 1
ATOM 850 O O . THR A 1 113 ? 5.625 -9.335 -10.686 1.00 86.06 113 THR A O 1
ATOM 853 N N . ARG A 1 114 ? 7.206 -8.695 -9.240 1.00 85.81 114 ARG A N 1
ATOM 854 C CA . ARG A 1 114 ? 7.461 -10.025 -8.670 1.00 85.81 114 ARG A CA 1
ATOM 855 C C . ARG A 1 114 ? 6.885 -10.183 -7.274 1.00 85.81 114 ARG A C 1
ATOM 857 O O . ARG A 1 114 ? 6.994 -11.252 -6.678 1.00 85.81 114 ARG A O 1
ATOM 864 N N . TRP A 1 115 ? 6.295 -9.120 -6.741 1.00 88.81 115 TRP A N 1
ATOM 865 C CA . TRP A 1 115 ? 5.708 -9.163 -5.422 1.00 88.81 115 TRP A CA 1
ATOM 866 C C . TRP A 1 115 ? 4.411 -9.930 -5.446 1.00 88.81 115 TRP A C 1
ATOM 868 O O . TRP A 1 115 ? 3.614 -9.869 -6.388 1.00 88.81 115 TRP A O 1
ATOM 878 N N . HIS A 1 116 ? 4.187 -10.592 -4.326 1.00 89.00 116 HIS A N 1
ATOM 879 C CA . HIS A 1 116 ? 2.919 -11.194 -4.029 1.00 89.00 116 HIS A CA 1
ATOM 880 C C . HIS A 1 116 ? 2.383 -10.656 -2.715 1.00 89.00 116 HIS A C 1
ATOM 882 O O . HIS A 1 116 ? 3.147 -10.431 -1.773 1.00 89.00 116 HIS A O 1
ATOM 888 N N . VAL A 1 117 ? 1.068 -10.464 -2.682 1.00 90.88 117 VAL A N 1
ATOM 889 C CA . VAL A 1 117 ? 0.328 -10.070 -1.486 1.00 90.88 117 VAL A CA 1
ATOM 890 C C . VAL A 1 117 ? -0.524 -11.251 -1.068 1.00 90.88 117 VAL A C 1
ATOM 892 O O . VAL A 1 117 ? -1.270 -11.809 -1.877 1.00 90.88 117 VAL A O 1
ATOM 895 N N . VAL A 1 118 ? -0.370 -11.659 0.185 1.00 90.06 118 VAL A N 1
ATOM 896 C CA . VAL A 1 118 ? -1.071 -12.812 0.736 1.00 90.06 118 VAL A CA 1
ATOM 897 C C . VAL A 1 118 ? -1.798 -12.403 2.001 1.00 90.06 118 VAL A C 1
ATOM 899 O O . VAL A 1 118 ? -1.187 -11.912 2.947 1.00 90.06 118 VAL A O 1
ATOM 902 N N . GLN A 1 119 ? -3.103 -12.647 1.997 1.00 90.56 119 GLN A N 1
ATOM 903 C CA . GLN A 1 119 ? -4.012 -12.427 3.110 1.00 90.56 119 GLN A CA 1
ATOM 904 C C . GLN A 1 119 ? -4.729 -13.750 3.404 1.00 90.56 119 GLN A C 1
ATOM 906 O O . GLN A 1 119 ? -5.175 -14.407 2.456 1.00 90.56 119 GLN A O 1
ATOM 911 N N . PRO A 1 120 ? -4.888 -14.150 4.675 1.00 88.31 120 PRO A N 1
ATOM 912 C CA . PRO A 1 120 ? -5.716 -15.294 5.027 1.00 88.31 120 PRO A CA 1
ATOM 913 C C . PRO A 1 120 ? -7.121 -15.186 4.415 1.00 88.31 120 PRO A C 1
ATOM 915 O O . PRO A 1 120 ? -7.772 -14.145 4.494 1.00 88.31 120 PRO A O 1
ATOM 918 N N . GLY A 1 121 ? -7.579 -16.269 3.783 1.00 89.56 121 GLY A N 1
ATOM 919 C CA . GLY A 1 121 ? -8.908 -16.345 3.165 1.00 89.56 121 GLY A CA 1
ATOM 920 C C . GLY A 1 121 ? -9.026 -15.760 1.751 1.00 89.56 121 GLY A C 1
ATOM 921 O O . GLY A 1 121 ? -10.111 -15.829 1.177 1.00 89.56 121 GLY A O 1
ATOM 922 N N . LEU A 1 122 ? -7.947 -15.233 1.161 1.00 92.25 122 LEU A N 1
ATOM 923 C CA . LEU A 1 122 ? -7.924 -14.770 -0.232 1.00 92.25 122 LEU A CA 1
ATOM 924 C C . LEU A 1 122 ? -6.852 -15.493 -1.060 1.00 92.25 122 LEU A C 1
ATOM 926 O O . LEU A 1 122 ? -5.833 -15.929 -0.515 1.00 92.25 122 LEU A O 1
ATOM 930 N N . PRO A 1 123 ? -7.044 -15.619 -2.389 1.00 92.94 123 PRO A N 1
ATOM 931 C CA . PRO A 1 123 ? -5.990 -16.107 -3.267 1.00 92.94 123 PRO A CA 1
ATOM 932 C C . PRO A 1 123 ? -4.785 -15.155 -3.254 1.00 92.94 123 PRO A C 1
ATOM 934 O O . PRO A 1 123 ? -4.913 -13.946 -3.062 1.00 92.94 123 PRO A O 1
ATOM 937 N N . ARG A 1 124 ? -3.596 -15.708 -3.506 1.00 90.88 124 ARG A N 1
ATOM 938 C CA . ARG A 1 124 ? -2.340 -14.951 -3.602 1.00 90.88 124 ARG A CA 1
ATOM 939 C C . ARG A 1 124 ? -2.401 -13.951 -4.757 1.00 90.88 124 ARG A C 1
ATOM 941 O O . ARG A 1 124 ? -2.393 -14.361 -5.917 1.00 90.88 124 ARG A O 1
ATOM 948 N N . LEU A 1 125 ? -2.373 -12.657 -4.450 1.00 94.19 125 LEU A N 1
ATOM 949 C CA . LEU A 1 125 ? -2.375 -11.595 -5.457 1.00 94.19 125 LEU A CA 1
ATOM 950 C C . LEU A 1 125 ? -0.973 -11.432 -6.041 1.00 94.19 125 LEU A C 1
ATOM 952 O O . LEU A 1 125 ? 0.009 -11.421 -5.298 1.00 94.19 125 LEU A O 1
ATOM 956 N N . ALA A 1 126 ? -0.870 -11.303 -7.361 1.00 93.19 126 ALA A N 1
ATOM 957 C CA . ALA A 1 126 ? 0.396 -11.089 -8.059 1.00 93.19 126 ALA A CA 1
ATOM 958 C C . ALA A 1 126 ? 0.468 -9.669 -8.626 1.00 93.19 126 ALA A C 1
ATOM 960 O O . ALA A 1 126 ? -0.470 -9.226 -9.294 1.00 93.19 126 ALA A O 1
ATOM 961 N N . GLY A 1 127 ? 1.583 -8.979 -8.377 1.00 93.00 127 GLY A N 1
ATOM 962 C CA . GLY A 1 127 ? 1.850 -7.650 -8.919 1.00 93.00 127 GLY A CA 1
ATOM 963 C C . GLY A 1 127 ? 2.111 -7.683 -10.424 1.00 93.00 127 GLY A C 1
ATOM 964 O O . GLY A 1 127 ? 2.798 -8.563 -10.938 1.00 93.00 127 GLY A O 1
ATOM 965 N N . ARG A 1 128 ? 1.564 -6.716 -11.157 1.00 93.56 128 ARG A N 1
ATOM 966 C CA . ARG A 1 128 ? 1.756 -6.550 -12.602 1.00 93.56 128 ARG A CA 1
ATOM 967 C C . ARG A 1 128 ? 1.896 -5.069 -12.947 1.00 93.56 128 ARG A C 1
ATOM 969 O O . ARG A 1 128 ? 1.197 -4.250 -12.353 1.00 93.56 128 ARG A O 1
ATOM 976 N N . PRO A 1 129 ? 2.746 -4.703 -13.918 1.00 92.38 129 PRO A N 1
ATOM 977 C CA . PRO A 1 129 ? 2.836 -3.323 -14.374 1.00 92.38 129 PRO A CA 1
ATOM 978 C C . PRO A 1 129 ? 1.574 -2.945 -15.166 1.00 92.38 129 PRO A C 1
ATOM 980 O O . PRO A 1 129 ? 1.170 -3.664 -16.081 1.00 92.38 129 PRO A O 1
ATOM 983 N N . ALA A 1 130 ? 0.964 -1.811 -14.831 1.00 91.94 130 ALA A N 1
ATOM 984 C CA . ALA A 1 130 ? -0.297 -1.343 -15.410 1.00 91.94 130 ALA A CA 1
ATOM 985 C C . ALA A 1 130 ? -0.126 -0.103 -16.306 1.00 91.94 130 ALA A C 1
ATOM 987 O O . ALA A 1 130 ? -0.849 0.072 -17.286 1.00 91.94 130 ALA A O 1
ATOM 988 N N . SER A 1 131 ? 0.873 0.743 -16.040 1.00 89.00 131 SER A N 1
ATOM 989 C CA . SER A 1 131 ? 1.176 1.910 -16.881 1.00 89.00 131 SER A CA 1
ATOM 990 C C . SER A 1 131 ? 2.197 1.594 -17.980 1.00 89.00 131 SER A C 1
ATOM 992 O O . SER A 1 131 ? 2.918 0.597 -17.932 1.00 89.00 131 SER A O 1
ATOM 994 N N . ARG A 1 132 ? 2.296 2.452 -19.006 1.00 85.50 132 ARG A N 1
ATOM 995 C CA . ARG A 1 132 ? 3.381 2.351 -20.003 1.00 85.50 132 ARG A CA 1
ATOM 996 C C . ARG A 1 132 ? 4.755 2.493 -19.340 1.00 85.50 132 ARG A C 1
ATOM 998 O O . ARG A 1 132 ? 5.649 1.720 -19.663 1.00 85.50 132 ARG A O 1
ATOM 1005 N N . ALA A 1 133 ? 4.888 3.430 -18.398 1.00 85.06 133 ALA A N 1
ATOM 1006 C CA . ALA A 1 133 ? 6.130 3.669 -17.665 1.00 85.06 133 ALA A CA 1
ATOM 1007 C C . ALA A 1 133 ? 6.553 2.436 -16.853 1.00 85.06 133 ALA A C 1
ATOM 1009 O O . ALA A 1 133 ? 7.663 1.953 -17.020 1.00 85.06 133 ALA A O 1
ATOM 1010 N N . SER A 1 134 ? 5.647 1.853 -16.063 1.00 84.69 134 SER A N 1
ATOM 1011 C CA . SER A 1 134 ? 5.936 0.622 -15.307 1.00 84.69 134 SER A CA 1
ATOM 1012 C C . SER A 1 134 ? 6.233 -0.577 -16.218 1.00 84.69 134 SER A C 1
ATOM 1014 O O . SER A 1 134 ? 7.153 -1.337 -15.939 1.00 84.69 134 SER A O 1
ATOM 1016 N N . ARG A 1 135 ? 5.539 -0.738 -17.354 1.00 87.12 135 ARG A N 1
ATOM 1017 C CA . ARG A 1 135 ? 5.860 -1.799 -18.332 1.00 87.12 135 ARG A CA 1
ATOM 1018 C C . ARG A 1 135 ? 7.246 -1.628 -18.958 1.00 87.12 135 ARG A C 1
ATOM 1020 O O . ARG A 1 135 ? 7.918 -2.614 -19.243 1.00 87.12 135 ARG A O 1
ATOM 1027 N N . MET A 1 136 ? 7.673 -0.389 -19.183 1.00 82.94 136 MET A N 1
ATOM 1028 C CA . MET A 1 136 ? 9.014 -0.085 -19.687 1.00 82.94 136 MET A CA 1
ATOM 1029 C C . MET A 1 136 ? 10.084 -0.258 -18.606 1.00 82.94 136 MET A C 1
ATOM 1031 O O . MET A 1 136 ? 11.135 -0.811 -18.902 1.00 82.94 136 MET A O 1
ATOM 1035 N N . ALA A 1 137 ? 9.805 0.131 -17.362 1.00 79.25 137 ALA A N 1
ATOM 1036 C CA . ALA A 1 137 ? 10.735 -0.004 -16.245 1.00 79.25 137 ALA A CA 1
ATOM 1037 C C . ALA A 1 137 ? 10.932 -1.467 -15.804 1.00 79.25 137 ALA A C 1
ATOM 1039 O O . ALA A 1 137 ? 12.054 -1.868 -15.497 1.00 79.25 137 ALA A O 1
ATOM 1040 N N . TYR A 1 138 ? 9.879 -2.292 -15.833 1.00 81.31 138 TYR A N 1
ATOM 1041 C CA . TYR A 1 138 ? 9.919 -3.693 -15.388 1.00 81.31 138 TYR A CA 1
ATOM 1042 C C . TYR A 1 138 ? 9.504 -4.657 -16.496 1.00 81.31 138 TYR A C 1
ATOM 1044 O O . TYR A 1 138 ? 8.473 -5.330 -16.427 1.00 81.31 138 TYR A O 1
ATOM 1052 N N . ASN A 1 139 ? 10.335 -4.751 -17.528 1.00 82.00 139 ASN A N 1
ATOM 1053 C CA . ASN A 1 139 ? 10.259 -5.834 -18.499 1.00 82.00 139 ASN A CA 1
ATOM 1054 C C . ASN A 1 139 ? 11.496 -6.730 -18.399 1.00 82.00 139 ASN A C 1
ATOM 1056 O O . ASN A 1 139 ? 12.440 -6.462 -17.660 1.00 82.00 139 ASN A O 1
ATOM 1060 N N . LYS A 1 140 ? 11.486 -7.828 -19.159 1.00 78.81 140 LYS A N 1
ATOM 1061 C CA . LYS A 1 140 ? 12.600 -8.782 -19.177 1.00 78.81 140 LYS A CA 1
ATOM 1062 C C . LYS A 1 140 ? 13.922 -8.139 -19.603 1.00 78.81 140 LYS A C 1
ATOM 1064 O O . LYS A 1 140 ? 14.960 -8.532 -19.091 1.00 78.81 140 LYS A O 1
ATOM 1069 N N . VAL A 1 141 ? 13.893 -7.172 -20.520 1.00 78.00 141 VAL A N 1
ATOM 1070 C CA . VAL A 1 141 ? 15.105 -6.520 -21.033 1.00 78.00 141 VAL A CA 1
ATOM 1071 C C . VAL A 1 141 ? 15.720 -5.627 -19.958 1.00 78.00 141 VAL A C 1
ATOM 1073 O O . VAL A 1 141 ? 16.910 -5.752 -19.687 1.00 78.00 141 VAL A O 1
ATOM 1076 N N . THR A 1 142 ? 14.923 -4.791 -19.288 1.00 75.12 142 THR A N 1
ATOM 1077 C CA . THR A 1 142 ? 15.416 -3.956 -18.182 1.00 75.12 142 THR A CA 1
ATOM 1078 C C . THR A 1 142 ? 15.844 -4.779 -16.971 1.00 75.12 142 THR A C 1
ATOM 1080 O O . THR A 1 142 ? 16.827 -4.432 -16.327 1.00 75.12 142 THR A O 1
ATOM 1083 N N . ASP A 1 143 ? 15.183 -5.907 -16.694 1.00 73.25 143 ASP A N 1
ATOM 1084 C CA . ASP A 1 143 ? 15.604 -6.847 -15.647 1.00 73.25 143 ASP A CA 1
ATOM 1085 C C . ASP A 1 143 ? 16.964 -7.497 -15.956 1.00 73.25 143 ASP A C 1
ATOM 1087 O O . ASP A 1 143 ? 17.797 -7.642 -15.064 1.00 73.25 143 ASP A O 1
ATOM 1091 N N . VAL A 1 144 ? 17.219 -7.863 -17.217 1.00 76.19 144 VAL A N 1
ATOM 1092 C CA . VAL A 1 144 ? 18.525 -8.389 -17.650 1.00 76.19 144 VAL A CA 1
ATOM 1093 C C . VAL A 1 144 ? 19.599 -7.306 -17.588 1.00 76.19 144 VAL A C 1
ATOM 1095 O O . VAL A 1 144 ? 20.674 -7.566 -17.059 1.00 76.19 144 VAL A O 1
ATOM 1098 N N . LEU A 1 145 ? 19.307 -6.094 -18.067 1.00 72.12 145 LEU A N 1
ATOM 1099 C CA . LEU A 1 145 ? 20.244 -4.965 -18.030 1.00 72.12 145 LEU A CA 1
ATOM 1100 C C . LEU A 1 145 ? 20.605 -4.571 -16.591 1.00 72.12 145 LEU A C 1
ATOM 1102 O O . LEU A 1 145 ? 21.782 -4.379 -16.290 1.00 72.12 145 LEU A O 1
ATOM 1106 N N . GLY A 1 146 ? 19.632 -4.587 -15.677 1.00 70.00 146 GLY A N 1
ATOM 1107 C CA . GLY A 1 146 ? 19.881 -4.389 -14.249 1.00 70.00 146 GLY A CA 1
ATOM 1108 C C . GLY A 1 146 ? 20.819 -5.445 -13.655 1.00 70.00 146 GLY A C 1
ATOM 1109 O O . GLY A 1 146 ? 21.705 -5.110 -12.873 1.00 70.00 146 GLY A O 1
ATOM 1110 N N . LYS A 1 147 ? 20.702 -6.715 -14.073 1.00 72.69 147 LYS A N 1
ATOM 1111 C CA . LYS A 1 147 ? 21.603 -7.799 -13.629 1.00 72.69 147 LYS A CA 1
ATOM 1112 C C . LYS A 1 147 ? 23.044 -7.637 -14.114 1.00 72.69 147 LYS A C 1
ATOM 1114 O O . LYS A 1 147 ? 23.944 -8.178 -13.480 1.00 72.69 147 LYS A O 1
ATOM 1119 N N . VAL A 1 148 ? 23.267 -6.903 -15.205 1.00 76.00 148 VAL A N 1
ATOM 1120 C CA . VAL A 1 148 ? 24.606 -6.585 -15.731 1.00 76.00 148 VAL A CA 1
ATOM 1121 C C . VAL A 1 148 ? 25.075 -5.170 -15.358 1.00 76.00 148 VAL A C 1
ATOM 1123 O O . VAL A 1 148 ? 26.037 -4.672 -15.932 1.00 76.00 148 VAL A O 1
ATOM 1126 N N . GLY A 1 149 ? 24.425 -4.530 -14.376 1.00 67.31 149 GLY A N 1
ATOM 1127 C CA . GLY A 1 149 ? 24.866 -3.263 -13.780 1.00 67.31 149 GLY A CA 1
ATOM 1128 C C . GLY A 1 149 ? 24.349 -1.991 -14.459 1.00 67.31 149 GLY A C 1
ATOM 1129 O O . GLY A 1 149 ? 24.743 -0.898 -14.058 1.00 67.31 149 GLY A O 1
ATOM 1130 N N . TYR A 1 150 ? 23.458 -2.101 -15.448 1.00 62.56 150 TYR A N 1
ATOM 1131 C CA . TYR A 1 150 ? 22.809 -0.948 -16.077 1.00 62.56 150 TYR A CA 1
ATOM 1132 C C . TYR A 1 150 ? 21.440 -0.701 -15.443 1.00 62.56 150 TYR A C 1
ATOM 1134 O O . TYR A 1 150 ? 20.462 -1.377 -15.773 1.00 62.56 150 TYR A O 1
ATOM 1142 N N . ASP A 1 151 ? 21.353 0.285 -14.547 1.00 63.12 151 ASP A N 1
ATOM 1143 C CA . ASP A 1 151 ? 20.069 0.711 -13.991 1.00 63.12 151 ASP A CA 1
ATOM 1144 C C . ASP A 1 151 ? 19.388 1.732 -14.912 1.00 63.12 151 ASP A C 1
ATOM 1146 O O . ASP A 1 151 ? 19.770 2.898 -14.994 1.00 63.12 151 ASP A O 1
ATOM 1150 N N . ILE A 1 152 ? 18.383 1.263 -15.650 1.00 60.78 152 ILE A N 1
ATOM 1151 C CA . ILE A 1 152 ? 17.600 2.064 -16.606 1.00 60.78 152 ILE A CA 1
ATOM 1152 C C . ILE A 1 152 ? 16.269 2.500 -15.969 1.00 60.78 152 ILE A C 1
ATOM 1154 O O . ILE A 1 152 ? 15.447 3.155 -16.611 1.00 60.78 152 ILE A O 1
ATOM 1158 N N . LYS A 1 153 ? 16.009 2.143 -14.701 1.00 60.09 153 LYS A N 1
ATOM 1159 C CA . LYS A 1 153 ? 14.748 2.489 -14.028 1.00 60.09 153 LYS A CA 1
ATOM 1160 C C . LYS A 1 153 ? 14.595 4.007 -13.871 1.00 60.09 153 LYS A C 1
ATOM 1162 O O . LYS A 1 153 ? 13.494 4.516 -14.073 1.00 60.09 153 LYS A O 1
ATOM 1167 N N . GLY A 1 154 ? 15.701 4.718 -13.661 1.00 53.00 154 GLY A N 1
ATOM 1168 C CA . GLY A 1 154 ? 15.746 6.170 -13.474 1.00 53.00 154 GLY A CA 1
ATOM 1169 C C . GLY A 1 154 ? 15.338 7.050 -14.647 1.00 53.00 154 GLY A C 1
ATOM 1170 O O . GLY A 1 154 ? 15.012 8.225 -14.499 1.00 53.00 154 GLY A O 1
ATOM 1171 N N . THR A 1 155 ? 15.327 6.504 -15.861 1.00 51.72 155 THR A N 1
ATOM 1172 C CA . THR A 1 155 ? 15.089 7.316 -17.064 1.00 51.72 155 THR A CA 1
ATOM 1173 C C . THR A 1 155 ? 13.595 7.526 -17.359 1.00 51.72 155 THR A C 1
ATOM 1175 O O . THR A 1 155 ? 13.233 8.280 -18.265 1.00 51.72 155 THR A O 1
ATOM 1178 N N . TRP A 1 156 ? 12.690 6.890 -16.608 1.00 60.59 156 TRP A N 1
ATOM 1179 C CA . TRP A 1 156 ? 11.258 6.890 -16.915 1.00 60.59 156 TRP A CA 1
ATOM 1180 C C . TRP A 1 156 ? 10.481 7.928 -16.092 1.00 60.59 156 TRP A C 1
ATOM 1182 O O . TRP A 1 156 ? 9.929 7.641 -15.038 1.00 60.59 156 TRP A O 1
ATOM 1192 N N . LEU A 1 157 ? 10.350 9.139 -16.642 1.00 58.50 157 LEU A N 1
ATOM 1193 C CA . LEU A 1 157 ? 9.664 10.305 -16.047 1.00 58.50 157 LEU A CA 1
ATOM 1194 C C . LEU A 1 157 ? 8.114 10.209 -15.976 1.00 58.50 157 LEU A C 1
ATOM 1196 O O . LEU A 1 157 ? 7.421 11.229 -15.897 1.00 58.50 157 LEU A O 1
ATOM 1200 N N . GLY A 1 158 ? 7.540 9.007 -16.051 1.00 67.31 158 GLY A N 1
ATOM 1201 C CA . GLY A 1 158 ? 6.091 8.786 -16.124 1.00 67.31 158 GLY A CA 1
ATOM 1202 C C . GLY A 1 158 ? 5.481 8.268 -14.822 1.00 67.31 158 GLY A C 1
ATOM 1203 O O . GLY A 1 158 ? 6.151 7.609 -14.037 1.00 67.31 158 GLY A O 1
ATOM 1204 N N . ALA A 1 159 ? 4.180 8.507 -14.623 1.00 82.62 159 ALA A N 1
ATOM 1205 C CA . ALA A 1 159 ? 3.445 7.898 -13.516 1.00 82.62 159 ALA A CA 1
ATOM 1206 C C . ALA A 1 159 ? 3.505 6.362 -13.619 1.00 82.62 159 ALA A C 1
ATOM 1208 O O . ALA A 1 159 ? 3.136 5.759 -14.641 1.00 82.62 159 ALA A O 1
ATOM 1209 N N . MET A 1 160 ? 4.004 5.718 -12.569 1.00 88.81 160 MET A N 1
ATOM 1210 C CA . MET A 1 160 ? 4.079 4.261 -12.495 1.00 88.81 160 MET A CA 1
ATOM 1211 C C . MET A 1 160 ? 2.765 3.736 -11.937 1.00 88.81 160 MET A C 1
ATOM 1213 O O . MET A 1 160 ? 2.163 4.380 -11.090 1.00 88.81 160 MET A O 1
ATOM 1217 N N . ALA A 1 161 ? 2.299 2.588 -12.411 1.00 93.06 161 ALA A N 1
ATOM 1218 C CA . ALA A 1 161 ? 1.101 1.966 -11.868 1.00 93.06 161 ALA A CA 1
ATOM 1219 C C . ALA A 1 161 ? 1.278 0.458 -11.822 1.00 93.06 161 ALA A C 1
ATOM 1221 O O . ALA A 1 161 ? 1.823 -0.129 -12.758 1.00 93.06 161 ALA A O 1
ATOM 1222 N N . PHE A 1 162 ? 0.794 -0.152 -10.752 1.00 95.12 162 PHE A N 1
ATOM 1223 C CA . PHE A 1 162 ? 0.878 -1.578 -10.497 1.00 95.12 162 PHE A CA 1
ATOM 1224 C C . PHE A 1 162 ? -0.496 -2.096 -10.105 1.00 95.12 162 PHE A C 1
ATOM 1226 O O . PHE A 1 162 ? -1.164 -1.504 -9.261 1.00 95.12 162 PHE A O 1
ATOM 1233 N N . THR A 1 163 ? -0.903 -3.212 -10.693 1.00 97.25 163 THR A N 1
ATOM 1234 C CA . THR A 1 163 ? -2.134 -3.916 -10.331 1.00 97.25 163 THR A CA 1
ATOM 1235 C C . THR A 1 163 ? -1.770 -5.222 -9.645 1.00 97.25 163 THR A C 1
ATOM 1237 O O . THR A 1 163 ? -0.899 -5.949 -10.118 1.00 97.25 163 THR A O 1
ATOM 1240 N N . TYR A 1 164 ? -2.453 -5.524 -8.550 1.00 96.88 164 TYR A N 1
ATOM 1241 C CA . TYR A 1 164 ? -2.318 -6.751 -7.780 1.00 96.88 164 TYR A CA 1
ATOM 1242 C C . TYR A 1 164 ? -3.642 -7.492 -7.858 1.00 96.88 164 TYR A C 1
ATOM 1244 O O . TYR A 1 164 ? -4.652 -6.971 -7.403 1.00 96.88 164 TYR A O 1
ATOM 1252 N N . GLY A 1 165 ? -3.644 -8.690 -8.436 1.00 96.75 165 GLY A N 1
ATOM 1253 C CA . GLY A 1 165 ? -4.867 -9.473 -8.617 1.00 96.75 165 GLY A CA 1
ATOM 1254 C C . GLY A 1 165 ? -4.596 -10.965 -8.763 1.00 96.75 165 GLY A C 1
ATOM 1255 O O . GLY A 1 165 ? -3.446 -11.386 -8.938 1.00 96.75 165 GLY A O 1
ATOM 1256 N N . ALA A 1 166 ? -5.659 -11.763 -8.689 1.00 96.31 166 ALA A N 1
ATOM 1257 C CA . ALA A 1 166 ? -5.633 -13.212 -8.872 1.00 96.31 166 ALA A CA 1
ATOM 1258 C C . ALA A 1 166 ? -6.994 -13.726 -9.382 1.00 96.31 166 ALA A C 1
ATOM 1260 O O . ALA A 1 166 ? -8.004 -13.045 -9.220 1.00 96.31 166 ALA A O 1
ATOM 1261 N N . PRO A 1 167 ? -7.075 -14.933 -9.970 1.00 96.06 167 PRO A N 1
ATOM 1262 C CA . PRO A 1 167 ? -8.367 -15.553 -10.258 1.00 96.06 167 PRO A CA 1
ATOM 1263 C C . PRO A 1 167 ? -9.248 -15.614 -8.997 1.00 96.06 167 PRO A C 1
ATOM 1265 O O . PRO A 1 167 ? -8.808 -16.106 -7.959 1.00 96.06 167 PRO A O 1
ATOM 1268 N N . GLY A 1 168 ? -10.474 -15.089 -9.080 1.00 94.81 168 GLY A N 1
ATOM 1269 C CA . GLY A 1 168 ? -11.409 -15.017 -7.948 1.00 94.81 168 GLY A CA 1
ATOM 1270 C C . GLY A 1 168 ? -11.177 -13.857 -6.967 1.00 94.81 168 GLY A C 1
ATOM 1271 O O . GLY A 1 168 ? -11.830 -13.821 -5.921 1.00 94.81 168 GLY A O 1
ATOM 1272 N N . CYS A 1 169 ? -10.265 -12.926 -7.276 1.00 96.38 169 CYS A N 1
ATOM 1273 C CA . CYS A 1 169 ? -10.045 -11.695 -6.515 1.00 96.38 169 CYS A CA 1
ATOM 1274 C C . CYS A 1 169 ? -9.541 -10.555 -7.420 1.00 96.38 169 CYS A C 1
ATOM 1276 O O . CYS A 1 169 ? -8.397 -10.575 -7.887 1.00 96.38 169 CYS A O 1
ATOM 1278 N N . ASP A 1 170 ? -10.372 -9.525 -7.602 1.00 96.56 170 ASP A N 1
ATOM 1279 C CA . ASP A 1 170 ? -10.048 -8.355 -8.437 1.00 96.56 170 ASP A CA 1
ATOM 1280 C C . ASP A 1 170 ? -8.955 -7.462 -7.820 1.00 96.56 170 ASP A C 1
ATOM 1282 O O . ASP A 1 170 ? -8.342 -6.639 -8.503 1.00 96.56 170 ASP A O 1
ATOM 1286 N N . GLY A 1 171 ? -8.664 -7.663 -6.531 1.00 97.44 171 GLY A N 1
ATOM 1287 C CA . GLY A 1 171 ? -7.513 -7.105 -5.836 1.00 97.44 171 GLY A CA 1
ATOM 1288 C C . GLY A 1 171 ? -7.506 -5.576 -5.788 1.00 97.44 171 GLY A C 1
ATOM 1289 O O . GLY A 1 171 ? -8.478 -4.960 -5.349 1.00 97.44 171 GLY A O 1
ATOM 1290 N N . PHE A 1 172 ? -6.387 -4.949 -6.158 1.00 98.44 172 PHE A N 1
ATOM 1291 C CA . PHE A 1 172 ? -6.201 -3.497 -6.060 1.00 98.44 172 PHE A CA 1
ATOM 1292 C C . PHE A 1 172 ? -5.146 -2.961 -7.037 1.00 98.44 172 PHE A C 1
ATOM 1294 O O . PHE A 1 172 ? -4.409 -3.701 -7.685 1.00 98.44 172 PHE A O 1
ATOM 1301 N N . THR A 1 173 ? -5.071 -1.642 -7.170 1.00 98.12 173 THR A N 1
ATOM 1302 C CA . THR A 1 173 ? -4.113 -0.914 -8.004 1.00 98.12 173 THR A CA 1
ATOM 1303 C C . THR A 1 173 ? -3.460 0.201 -7.197 1.00 98.12 173 THR A C 1
ATOM 1305 O O . THR A 1 173 ? -4.128 0.894 -6.433 1.00 98.12 173 THR A O 1
ATOM 1308 N N . VAL A 1 174 ? -2.153 0.373 -7.381 1.00 96.94 174 VAL A N 1
ATOM 1309 C CA . VAL A 1 174 ? -1.340 1.437 -6.785 1.00 96.94 174 VAL A CA 1
ATOM 1310 C C . VAL A 1 174 ? -0.664 2.198 -7.912 1.00 96.94 174 VAL A C 1
ATOM 1312 O O . VAL A 1 174 ? 0.100 1.618 -8.681 1.00 96.94 174 VAL A O 1
ATOM 1315 N N . SER A 1 175 ? -0.923 3.495 -7.999 1.00 95.00 175 SER A N 1
ATOM 1316 C CA . SER A 1 175 ? -0.279 4.390 -8.955 1.00 95.00 175 SER A CA 1
ATOM 1317 C C . SER A 1 175 ? 0.608 5.378 -8.220 1.00 95.00 175 SER A C 1
ATOM 1319 O O . SER A 1 175 ? 0.143 6.079 -7.334 1.00 95.00 175 SER A O 1
ATOM 1321 N N . LEU A 1 176 ? 1.882 5.447 -8.584 1.00 91.06 176 LEU A N 1
ATOM 1322 C CA . LEU A 1 176 ? 2.816 6.461 -8.123 1.00 91.06 176 LEU A CA 1
ATOM 1323 C C . LEU A 1 176 ? 2.736 7.671 -9.058 1.00 91.06 176 LEU A C 1
ATOM 1325 O O . LEU A 1 176 ? 3.148 7.620 -10.222 1.00 91.06 176 LEU A O 1
ATOM 1329 N N . GLY A 1 177 ? 2.197 8.761 -8.527 1.00 83.88 177 GLY A N 1
ATOM 1330 C CA . GLY A 1 177 ? 2.186 10.071 -9.153 1.00 83.88 177 GLY A CA 1
ATOM 1331 C C . GLY A 1 177 ? 3.465 10.866 -8.878 1.00 83.88 177 GLY A C 1
ATOM 1332 O O . GLY A 1 177 ? 4.487 10.364 -8.409 1.00 83.88 177 GLY A O 1
ATOM 1333 N N . ARG A 1 178 ? 3.414 12.168 -9.167 1.00 75.50 178 ARG A N 1
ATOM 1334 C CA . ARG A 1 178 ? 4.536 13.082 -8.902 1.00 75.50 178 ARG A CA 1
ATOM 1335 C C . ARG A 1 178 ? 4.673 13.364 -7.400 1.00 75.50 178 ARG A C 1
ATOM 1337 O O . ARG A 1 178 ? 3.683 13.386 -6.677 1.00 75.50 178 ARG A O 1
ATOM 1344 N N . ARG A 1 179 ? 5.898 13.679 -6.957 1.00 77.25 179 ARG A N 1
ATOM 1345 C CA . ARG A 1 179 ? 6.221 14.146 -5.588 1.00 77.25 179 ARG A CA 1
ATOM 1346 C C . ARG A 1 179 ? 5.889 13.154 -4.459 1.00 77.25 179 ARG A C 1
ATOM 1348 O O . ARG A 1 179 ? 5.615 13.584 -3.345 1.00 77.25 179 ARG A O 1
ATOM 1355 N N . GLY A 1 180 ? 5.928 11.847 -4.723 1.00 82.50 180 GLY A N 1
ATOM 1356 C CA . GLY A 1 180 ? 5.665 10.838 -3.689 1.00 82.50 180 GLY A CA 1
ATOM 1357 C C . GLY A 1 180 ? 4.199 10.756 -3.263 1.00 82.50 180 GLY A C 1
ATOM 1358 O O . GLY A 1 180 ? 3.911 10.381 -2.131 1.00 82.50 180 GLY A O 1
ATOM 1359 N N . ARG A 1 181 ? 3.276 11.122 -4.158 1.00 92.38 181 ARG A N 1
ATOM 1360 C CA . ARG A 1 181 ? 1.849 10.838 -4.010 1.00 92.38 181 ARG A CA 1
ATOM 1361 C C . ARG A 1 181 ? 1.519 9.497 -4.648 1.00 92.38 181 ARG A C 1
ATOM 1363 O O . ARG A 1 181 ? 1.934 9.248 -5.777 1.00 92.38 181 ARG A O 1
ATOM 1370 N N . PHE A 1 182 ? 0.712 8.700 -3.963 1.00 95.94 182 PHE A N 1
ATOM 1371 C CA . PHE A 1 182 ? 0.134 7.478 -4.497 1.00 95.94 182 PHE A CA 1
ATOM 1372 C C . PHE A 1 182 ? -1.377 7.608 -4.628 1.00 95.94 182 PHE A C 1
ATOM 1374 O O . PHE A 1 182 ? -2.038 8.039 -3.687 1.00 95.94 182 PHE A O 1
ATOM 1381 N N . ASP A 1 183 ? -1.915 7.188 -5.764 1.00 96.75 183 ASP A N 1
ATOM 1382 C CA . ASP A 1 183 ? -3.343 6.994 -5.980 1.00 96.75 183 ASP A CA 1
ATOM 1383 C C . ASP A 1 183 ? -3.638 5.495 -5.893 1.00 96.75 183 ASP A C 1
ATOM 1385 O O . ASP A 1 183 ? -3.004 4.680 -6.571 1.00 96.75 183 ASP A O 1
ATOM 1389 N N . VAL A 1 184 ? -4.576 5.121 -5.030 1.00 98.06 184 VAL A N 1
ATOM 1390 C CA . VAL A 1 184 ? -4.901 3.727 -4.737 1.00 98.06 184 VAL A CA 1
ATOM 1391 C C . VAL A 1 184 ? -6.362 3.462 -5.056 1.00 98.06 184 VAL A C 1
ATOM 1393 O O . VAL A 1 184 ? -7.242 4.228 -4.663 1.00 98.06 184 VAL A O 1
ATOM 1396 N N . THR A 1 185 ? -6.618 2.343 -5.729 1.00 98.44 185 THR A N 1
ATOM 1397 C CA . THR A 1 185 ? -7.968 1.836 -5.988 1.00 98.44 185 THR A CA 1
ATOM 1398 C C . THR A 1 185 ? -8.044 0.372 -5.583 1.00 98.44 185 THR A C 1
ATOM 1400 O O . THR A 1 185 ? -7.267 -0.444 -6.068 1.00 98.44 185 THR A O 1
ATOM 1403 N N . VAL A 1 186 ? -8.971 0.029 -4.699 1.00 98.50 186 VAL A N 1
ATOM 1404 C CA . VAL A 1 186 ? -9.250 -1.331 -4.240 1.00 98.50 186 VAL A CA 1
ATOM 1405 C C . VAL A 1 186 ? -10.512 -1.821 -4.939 1.00 98.50 186 VAL A C 1
ATOM 1407 O O . VAL A 1 186 ? -11.585 -1.250 -4.755 1.00 98.50 186 VAL A O 1
ATOM 1410 N N . HIS A 1 187 ? -10.364 -2.877 -5.734 1.00 97.94 187 HIS A N 1
ATOM 1411 C CA . HIS A 1 187 ? -11.433 -3.462 -6.547 1.00 97.94 187 HIS A CA 1
ATOM 1412 C C . HIS A 1 187 ? -12.176 -4.569 -5.794 1.00 97.94 187 HIS A C 1
ATOM 1414 O O . HIS A 1 187 ? -13.376 -4.736 -5.972 1.00 97.94 187 HIS A O 1
ATOM 1420 N N . ASP A 1 188 ? -11.485 -5.282 -4.898 1.00 97.50 188 ASP A N 1
ATOM 1421 C CA . ASP A 1 188 ? -12.078 -6.312 -4.043 1.00 97.50 188 ASP A CA 1
ATOM 1422 C C . ASP A 1 188 ? -12.169 -5.839 -2.584 1.00 97.50 188 ASP A C 1
ATOM 1424 O O . ASP A 1 188 ? -11.161 -5.622 -1.907 1.00 97.50 188 ASP A O 1
ATOM 1428 N N . SER A 1 189 ? -13.396 -5.692 -2.077 1.00 96.00 189 SER A N 1
ATOM 1429 C CA . SER A 1 189 ? -13.665 -5.162 -0.734 1.00 96.00 189 SER A CA 1
ATOM 1430 C C . SER A 1 189 ? -13.091 -6.018 0.398 1.00 96.00 189 SER A C 1
ATOM 1432 O O . SER A 1 189 ? -12.860 -5.484 1.486 1.00 96.00 189 SER A O 1
ATOM 1434 N N . ARG A 1 190 ? -12.811 -7.304 0.143 1.00 96.00 190 ARG A N 1
ATOM 1435 C CA . ARG A 1 190 ? -12.235 -8.244 1.115 1.00 96.00 190 ARG A CA 1
ATOM 1436 C C . ARG A 1 190 ? -10.757 -7.977 1.390 1.00 96.00 190 ARG A C 1
ATOM 1438 O O . ARG A 1 190 ? -10.242 -8.461 2.396 1.00 96.00 190 ARG A O 1
ATOM 1445 N N . VAL A 1 191 ? -10.068 -7.238 0.518 1.00 96.94 191 VAL A N 1
ATOM 1446 C CA . VAL A 1 191 ? -8.657 -6.882 0.713 1.00 96.94 191 VAL A CA 1
ATOM 1447 C C . VAL A 1 191 ? -8.533 -5.894 1.874 1.00 96.94 191 VAL A C 1
ATOM 1449 O O . VAL A 1 191 ? -9.172 -4.835 1.903 1.00 96.94 191 VAL A O 1
ATOM 1452 N N . ASP A 1 192 ? -7.697 -6.232 2.848 1.00 96.00 192 ASP A N 1
ATOM 1453 C CA . ASP A 1 192 ? -7.422 -5.397 4.009 1.00 96.00 192 ASP A CA 1
ATOM 1454 C C . ASP A 1 192 ? -6.574 -4.183 3.610 1.00 96.00 192 ASP A C 1
ATOM 1456 O O . ASP A 1 192 ? -5.507 -4.307 2.994 1.00 96.00 192 ASP A O 1
ATOM 1460 N N . ARG A 1 193 ? -7.033 -2.980 3.972 1.00 97.06 193 ARG A N 1
ATOM 1461 C CA . ARG A 1 193 ? -6.349 -1.735 3.589 1.00 97.06 193 ARG A CA 1
ATOM 1462 C C . ARG A 1 193 ? -4.969 -1.606 4.223 1.00 97.06 193 ARG A C 1
ATOM 1464 O O . ARG A 1 193 ? -4.114 -0.940 3.648 1.00 97.06 193 ARG A O 1
ATOM 1471 N N . ARG A 1 194 ? -4.693 -2.286 5.335 1.00 95.50 194 ARG A N 1
ATOM 1472 C CA . ARG A 1 194 ? -3.356 -2.323 5.943 1.00 95.50 194 ARG A CA 1
ATOM 1473 C C . ARG A 1 194 ? -2.352 -3.031 5.040 1.00 95.50 194 ARG A C 1
ATOM 1475 O O . ARG A 1 194 ? -1.217 -2.576 4.940 1.00 95.50 194 ARG A O 1
ATOM 1482 N N . LEU A 1 195 ? -2.765 -4.078 4.322 1.00 94.12 195 LEU A N 1
ATOM 1483 C CA . LEU A 1 195 ? -1.903 -4.755 3.344 1.00 94.12 195 LEU A CA 1
ATOM 1484 C C . LEU A 1 195 ? -1.684 -3.919 2.092 1.00 94.12 195 LEU A C 1
ATOM 1486 O O . LEU A 1 195 ? -0.573 -3.878 1.565 1.00 94.12 195 LEU A O 1
ATOM 1490 N N . VAL A 1 196 ? -2.712 -3.200 1.646 1.00 97.38 196 VAL A N 1
ATOM 1491 C CA . VAL A 1 196 ? -2.566 -2.234 0.552 1.00 97.38 196 VAL A CA 1
ATOM 1492 C C . VAL A 1 196 ? -1.562 -1.148 0.940 1.00 97.38 196 VAL A C 1
ATOM 1494 O O . VAL A 1 196 ? -0.663 -0.834 0.164 1.00 97.38 196 VAL A O 1
ATOM 1497 N N . LEU A 1 197 ? -1.648 -0.625 2.166 1.00 97.19 197 LEU A N 1
ATOM 1498 C CA . LEU A 1 197 ? -0.707 0.362 2.690 1.00 97.19 197 LEU A CA 1
ATOM 1499 C C . LEU A 1 197 ? 0.712 -0.199 2.873 1.00 97.19 197 LEU A C 1
ATOM 1501 O O . LEU A 1 197 ? 1.665 0.493 2.531 1.00 97.19 197 LEU A O 1
ATOM 1505 N N . ALA A 1 198 ? 0.871 -1.446 3.325 1.00 93.75 198 ALA A N 1
ATOM 1506 C CA . ALA A 1 198 ? 2.168 -2.134 3.353 1.00 93.75 198 ALA A CA 1
ATOM 1507 C C . ALA A 1 198 ? 2.772 -2.281 1.944 1.00 93.75 198 ALA A C 1
ATOM 1509 O O . ALA A 1 198 ? 3.973 -2.119 1.739 1.00 93.75 198 ALA A O 1
ATOM 1510 N N . CYS A 1 199 ? 1.933 -2.512 0.933 1.00 94.12 199 CYS A N 1
ATOM 1511 C CA . CYS A 1 199 ? 2.363 -2.492 -0.461 1.00 94.12 199 CYS A CA 1
ATOM 1512 C C . CYS A 1 199 ? 2.791 -1.094 -0.912 1.00 94.12 199 CYS A C 1
ATOM 1514 O O . CYS A 1 199 ? 3.822 -0.957 -1.566 1.00 94.12 199 CYS A O 1
ATOM 1516 N N . VAL A 1 200 ? 2.052 -0.049 -0.538 1.00 95.50 200 VAL A N 1
ATOM 1517 C CA . VAL A 1 200 ? 2.430 1.342 -0.832 1.00 95.50 200 VAL A CA 1
ATOM 1518 C C . VAL A 1 200 ? 3.767 1.703 -0.182 1.00 95.50 200 VAL A C 1
ATOM 1520 O O . VAL A 1 200 ? 4.602 2.308 -0.850 1.00 95.50 200 VAL A O 1
ATOM 1523 N N . THR A 1 201 ? 4.018 1.322 1.076 1.00 93.06 201 THR A N 1
ATOM 1524 C CA . THR A 1 201 ? 5.313 1.590 1.727 1.00 93.06 201 THR A CA 1
ATOM 1525 C C . THR A 1 201 ? 6.453 0.837 1.051 1.00 93.06 201 THR A C 1
ATOM 1527 O O . THR A 1 201 ? 7.516 1.424 0.851 1.00 93.06 201 THR A O 1
ATOM 1530 N N . ALA A 1 202 ? 6.226 -0.403 0.610 1.00 89.50 202 ALA A N 1
ATOM 1531 C CA . ALA A 1 202 ? 7.200 -1.163 -0.168 1.00 89.50 202 ALA A CA 1
ATOM 1532 C C . ALA A 1 202 ? 7.521 -0.490 -1.516 1.00 89.50 202 ALA A C 1
ATOM 1534 O O . ALA A 1 202 ? 8.698 -0.323 -1.856 1.00 89.50 202 ALA A O 1
ATOM 1535 N N . VAL A 1 203 ? 6.501 -0.050 -2.274 1.00 90.50 203 VAL A N 1
ATOM 1536 C CA . VAL A 1 203 ? 6.712 0.694 -3.534 1.00 90.50 203 VAL A CA 1
ATOM 1537 C C . VAL A 1 203 ? 7.442 2.004 -3.247 1.00 90.50 203 VAL A C 1
ATOM 1539 O O . VAL A 1 203 ? 8.397 2.331 -3.940 1.00 90.50 203 VAL A O 1
ATOM 1542 N N . ALA A 1 204 ? 7.049 2.740 -2.207 1.00 90.00 204 ALA A N 1
ATOM 1543 C CA . ALA A 1 204 ? 7.693 3.995 -1.836 1.00 90.00 204 ALA A CA 1
ATOM 1544 C C . ALA A 1 204 ? 9.173 3.814 -1.488 1.00 90.00 204 ALA A C 1
ATOM 1546 O O . ALA A 1 204 ? 9.992 4.607 -1.944 1.00 90.00 204 ALA A O 1
ATOM 1547 N N . HIS A 1 205 ? 9.517 2.779 -0.721 1.00 85.75 205 HIS A N 1
ATOM 1548 C CA . HIS A 1 205 ? 10.904 2.453 -0.394 1.00 85.75 205 HIS A CA 1
ATOM 1549 C C . HIS A 1 205 ? 11.722 2.147 -1.653 1.00 85.75 205 HIS A C 1
ATOM 1551 O O . HIS A 1 205 ? 12.840 2.622 -1.788 1.00 85.75 205 HIS A O 1
ATOM 1557 N N . THR A 1 206 ? 11.145 1.412 -2.604 1.00 80.62 206 THR A N 1
ATOM 1558 C CA . THR A 1 206 ? 11.843 1.024 -3.837 1.00 80.62 206 THR A CA 1
ATOM 1559 C C . THR A 1 206 ? 11.999 2.202 -4.806 1.00 80.62 206 THR A C 1
ATOM 1561 O O . THR A 1 206 ? 13.085 2.440 -5.318 1.00 80.62 206 THR A O 1
ATOM 1564 N N . GLU A 1 207 ? 10.934 2.973 -5.033 1.00 81.38 207 GLU A N 1
ATOM 1565 C CA . GLU A 1 207 ? 10.888 3.960 -6.120 1.00 81.38 207 GLU A CA 1
ATOM 1566 C C . GLU A 1 207 ? 11.307 5.369 -5.692 1.00 81.38 207 GLU A C 1
ATOM 1568 O O . GLU A 1 207 ? 11.936 6.096 -6.462 1.00 81.38 207 GLU A O 1
ATOM 1573 N N . LEU A 1 208 ? 10.985 5.798 -4.466 1.00 77.50 208 LEU A N 1
ATOM 1574 C CA . LEU A 1 208 ? 11.337 7.152 -4.022 1.00 77.50 208 LEU A CA 1
ATOM 1575 C C . LEU A 1 208 ? 12.799 7.264 -3.584 1.00 77.50 208 LEU A C 1
ATOM 1577 O O . LEU A 1 208 ? 13.365 8.357 -3.678 1.00 77.50 208 LEU A O 1
ATOM 1581 N N . ASP A 1 209 ? 13.415 6.170 -3.130 1.00 67.44 209 ASP A N 1
ATOM 1582 C CA . ASP A 1 209 ? 14.852 6.156 -2.848 1.00 67.44 209 ASP A CA 1
ATOM 1583 C C . ASP A 1 209 ? 15.667 6.251 -4.149 1.00 67.44 209 ASP A C 1
ATOM 1585 O O . ASP A 1 209 ? 16.604 7.052 -4.205 1.00 67.44 209 ASP A O 1
ATOM 1589 N N . SER A 1 210 ? 15.253 5.560 -5.220 1.00 58.28 210 SER A N 1
ATOM 1590 C CA . SER A 1 210 ? 15.874 5.688 -6.549 1.00 58.28 210 SER A CA 1
ATOM 1591 C C . SER A 1 210 ? 15.784 7.115 -7.099 1.00 58.28 210 SER A C 1
ATOM 1593 O O . SER A 1 210 ? 16.801 7.706 -7.462 1.00 58.28 210 SER A O 1
ATOM 1595 N N . ILE A 1 211 ? 14.600 7.742 -7.036 1.00 56.72 211 ILE A N 1
ATOM 1596 C CA . ILE A 1 211 ? 14.400 9.129 -7.500 1.00 56.72 211 ILE A CA 1
ATOM 1597 C C . ILE A 1 211 ? 15.284 10.127 -6.728 1.00 56.72 211 ILE A C 1
ATOM 1599 O O . ILE A 1 211 ? 15.787 11.100 -7.296 1.00 56.72 211 ILE A O 1
ATOM 1603 N N . ARG A 1 212 ? 15.492 9.918 -5.421 1.00 56.94 212 ARG A N 1
ATOM 1604 C CA . ARG A 1 212 ? 16.369 10.780 -4.610 1.00 56.94 212 ARG A CA 1
ATOM 1605 C C . ARG A 1 212 ? 17.843 10.604 -4.947 1.00 56.94 212 ARG A C 1
ATOM 1607 O O . ARG A 1 212 ? 18.552 11.608 -5.013 1.00 56.94 212 ARG A O 1
ATOM 1614 N N . ALA A 1 213 ? 18.298 9.370 -5.149 1.00 52.97 213 ALA A N 1
ATOM 1615 C CA . ALA A 1 213 ? 19.678 9.094 -5.537 1.00 52.97 213 ALA A CA 1
ATOM 1616 C C . ALA A 1 213 ? 20.025 9.768 -6.877 1.00 52.97 213 ALA A C 1
ATOM 1618 O O . ALA A 1 213 ? 21.079 10.393 -7.012 1.00 52.97 213 ALA A O 1
ATOM 1619 N N . GLU A 1 214 ? 19.096 9.744 -7.831 1.00 48.97 214 GLU A N 1
ATOM 1620 C CA . GLU A 1 214 ? 19.267 10.367 -9.147 1.00 48.97 214 GLU A CA 1
ATOM 1621 C C . GLU A 1 214 ? 19.227 11.895 -9.106 1.00 48.97 214 GLU A C 1
ATOM 1623 O O . GLU A 1 214 ? 20.054 12.547 -9.745 1.00 48.97 214 GLU A O 1
ATOM 1628 N N . GLY A 1 215 ? 18.328 12.488 -8.310 1.00 48.75 215 GLY A N 1
ATOM 1629 C CA . GLY A 1 215 ? 18.272 13.942 -8.129 1.00 48.75 215 GLY A CA 1
ATOM 1630 C C . GLY A 1 215 ? 19.560 14.522 -7.532 1.00 48.75 215 GLY A C 1
ATOM 1631 O O . GLY A 1 215 ? 19.980 15.615 -7.909 1.00 48.75 215 GLY A O 1
ATOM 1632 N N . VAL A 1 216 ? 20.229 13.776 -6.646 1.00 46.19 216 VAL A N 1
ATOM 1633 C CA . VAL A 1 216 ? 21.544 14.151 -6.100 1.00 46.19 216 VAL A CA 1
ATOM 1634 C C . VAL A 1 216 ? 22.648 13.973 -7.147 1.00 46.19 216 VAL A C 1
ATOM 1636 O O . VAL A 1 216 ? 23.504 14.850 -7.269 1.00 46.19 216 VAL A O 1
ATOM 1639 N N . SER A 1 217 ? 22.607 12.893 -7.936 1.00 37.62 217 SER A N 1
ATOM 1640 C CA . SER A 1 217 ? 23.604 12.605 -8.977 1.00 37.62 217 SER A CA 1
ATOM 1641 C C . SER A 1 217 ? 23.566 13.615 -10.137 1.00 37.62 217 SER A C 1
ATOM 1643 O O . SER A 1 217 ? 24.610 14.105 -10.567 1.00 37.62 217 SER A O 1
ATOM 1645 N N . MET A 1 218 ? 22.377 14.044 -10.581 1.00 33.38 218 MET A N 1
ATOM 1646 C CA . MET A 1 218 ? 22.251 15.092 -11.607 1.00 33.38 218 MET A CA 1
ATOM 1647 C C . MET A 1 218 ? 22.771 16.456 -11.133 1.00 33.38 218 MET A C 1
ATOM 1649 O O . MET A 1 218 ? 23.351 17.199 -11.923 1.00 33.38 218 MET A O 1
ATOM 1653 N N . LEU A 1 219 ? 22.616 16.785 -9.847 1.00 38.78 219 LEU A N 1
ATOM 1654 C CA . LEU A 1 219 ? 23.159 18.023 -9.278 1.00 38.78 219 LEU A CA 1
ATOM 1655 C C . LEU A 1 219 ? 24.685 17.979 -9.117 1.00 38.78 219 LEU A C 1
ATOM 1657 O O . LEU A 1 219 ? 25.330 19.022 -9.193 1.00 38.78 219 LEU A O 1
ATOM 1661 N N . THR A 1 220 ? 25.282 16.795 -8.947 1.00 42.78 220 THR A N 1
ATOM 1662 C CA . THR A 1 220 ? 26.746 16.654 -8.836 1.00 42.78 220 THR A CA 1
ATOM 1663 C C . THR A 1 220 ? 27.452 16.675 -10.192 1.00 42.78 220 THR A C 1
ATOM 1665 O O . THR A 1 220 ? 28.561 17.195 -10.280 1.00 42.78 220 THR A O 1
ATOM 1668 N N . PHE A 1 221 ? 26.808 16.220 -11.271 1.00 39.50 221 PHE A N 1
ATOM 1669 C CA . PHE A 1 221 ? 27.371 16.303 -12.629 1.00 39.50 221 PHE A CA 1
ATOM 1670 C C . PHE A 1 221 ? 27.141 17.653 -13.341 1.00 39.50 221 PHE A C 1
ATOM 1672 O O . PHE A 1 221 ? 27.754 17.907 -14.376 1.00 39.50 221 PHE A O 1
ATOM 1679 N N . GLY A 1 222 ? 26.318 18.549 -12.782 1.00 35.41 222 GLY A N 1
ATOM 1680 C CA . GLY A 1 222 ? 26.102 19.909 -13.303 1.00 35.41 222 GLY A CA 1
ATOM 1681 C C . GLY A 1 222 ? 27.078 20.978 -12.786 1.00 35.41 222 GLY A C 1
ATOM 1682 O O . GLY A 1 222 ? 27.044 22.110 -13.260 1.00 35.41 222 GLY A O 1
ATOM 1683 N N . GLY A 1 223 ? 27.945 20.642 -11.824 1.00 33.69 223 GLY A N 1
ATOM 1684 C CA . GLY A 1 223 ? 28.837 21.585 -11.129 1.00 33.69 223 GLY A CA 1
ATOM 1685 C C . GLY A 1 223 ? 30.253 21.711 -11.701 1.00 33.69 223 GLY A C 1
ATOM 1686 O O . GLY A 1 223 ? 31.146 22.163 -10.994 1.00 33.69 223 GLY A O 1
ATOM 1687 N N . GLY A 1 224 ? 30.484 21.286 -12.945 1.00 38.56 224 GLY A N 1
ATOM 1688 C CA . GLY A 1 224 ? 31.813 21.256 -13.558 1.00 38.56 224 GLY A CA 1
ATOM 1689 C C . GLY A 1 224 ? 31.834 21.868 -14.950 1.00 38.56 224 GLY A C 1
ATOM 1690 O O . GLY A 1 224 ? 32.047 21.150 -15.920 1.00 38.56 224 GLY A O 1
ATOM 1691 N N . ARG A 1 225 ? 31.586 23.177 -15.050 1.00 37.25 225 ARG A N 1
ATOM 1692 C CA . ARG A 1 225 ? 32.087 24.056 -16.122 1.00 37.25 225 ARG A CA 1
ATOM 1693 C C . ARG A 1 225 ? 31.834 25.512 -15.733 1.00 37.25 225 ARG A C 1
ATOM 1695 O O . ARG A 1 225 ? 30.763 26.050 -16.007 1.00 37.25 225 ARG A O 1
ATOM 1702 N N . ARG A 1 226 ? 32.834 26.128 -15.111 1.00 39.12 226 ARG A N 1
ATOM 1703 C CA . ARG A 1 226 ? 33.380 27.443 -15.464 1.00 39.12 226 ARG A CA 1
ATOM 1704 C C . ARG A 1 226 ? 34.790 27.534 -14.908 1.00 39.12 226 ARG A C 1
ATOM 1706 O O . ARG A 1 226 ? 34.973 27.085 -13.759 1.00 39.12 226 ARG A O 1
#

Radius of gyration: 17.46 Å; chains: 1; bounding box: 48×48×43 Å

Secondary structure (DSSP, 8-state):
--SSTTTTTTT-SEEEEEEEE-SS-EEEEEESSTTSPPSEEEEESS-TTS--PEEEEESGGG-EEEEEEETTEEE-TTS-EEEESS--SS-GGGSPBPTTT--B-------GGG-EEB-TTS--EEEEE-SHHHHHHTSHHHHHHHHTT---GGG--S-EEEEEEETTEEEEEEEE-GGGEEEEEES-TTS-HHHHHHHHHHHHHHHHHHHHHHHHHHHHHTS---